Protein AF-X0YW14-F1 (afdb_monomer_lite)

Foldseek 3Di:
DLADQCVVPVDALQNLQVVCCVPVVDDRDSPVVVSLVSVCVVVLVVLQPDQAAEEEFLAAEPVQQWTKDFHQSCSNVSRFKRHQEYEYEYELLRYDHHVVVVQVLQCLLQCLQPNDSHHNDMDIGRFADDPPDPIGHNGYHYHYDHLQLVVLCVDPVRNVLSVQSSSRSQCVQQPLCVPPTQVVQVDPDGGPSSLRVVCSRPNCVVNVCSVVSDPVPCRSVVSGSD

Radius of gyration: 19.09 Å; chains: 1; bounding box: 42×47×54 Å

InterPro domains:
  IPR003741 LUD domain [PF02589] (4-145)
  IPR004452 L-lactate oxidation iron-sulfur protein LutB/LldF [PTHR47153] (1-226)
  IPR017896 4Fe-4S ferredoxin-type, iron-sulphur binding domain [PF13183] (161-226)
  IPR017896 4Fe-4S ferredoxin-type, iron-sulphur binding domain [PS51379] (150-185)
  IPR017896 4Fe-4S ferredoxin-type, iron-sulphur binding domain [PS51379] (200-226)
  IPR017900 4Fe-4S ferredoxin, iron-sulphur binding, conserved site [PS00198] (164-175)
  IPR024185 5-formyltetrahydrofolate cyclo-ligase-like domain superfamily [G3DSA:3.40.50.10420] (3-145)
  IPR037171 NagB/RpiA transferase-like [SSF100950] (1-146)

Structure (mmCIF, N/CA/C/O backbone):
data_AF-X0YW14-F1
#
_entry.id   AF-X0YW14-F1
#
loop_
_atom_site.group_PDB
_atom_site.id
_atom_site.type_symbol
_atom_site.label_atom_id
_atom_site.label_alt_id
_atom_site.label_comp_id
_atom_site.label_asym_id
_atom_site.label_entity_id
_atom_site.label_seq_id
_atom_site.pdbx_PDB_ins_code
_atom_site.Cartn_x
_atom_site.Cartn_y
_atom_site.Cartn_z
_atom_site.occupancy
_atom_site.B_iso_or_equiv
_atom_site.auth_seq_id
_atom_site.auth_comp_id
_atom_site.auth_asym_id
_atom_site.auth_atom_id
_atom_site.pdbx_PDB_model_num
ATOM 1 N N . PRO A 1 1 ? -4.395 4.460 -8.451 1.00 83.56 1 PRO A N 1
ATOM 2 C CA . PRO A 1 1 ? -4.011 5.653 -7.650 1.00 83.56 1 PRO A CA 1
ATOM 3 C C . PRO A 1 1 ? -2.952 6.446 -8.419 1.00 83.56 1 PRO A C 1
ATOM 5 O O . PRO A 1 1 ? -2.220 5.833 -9.188 1.00 83.56 1 PRO A O 1
ATOM 8 N N . SER A 1 2 ? -2.861 7.768 -8.240 1.00 90.81 2 SER A N 1
ATOM 9 C CA . SER A 1 2 ? -1.895 8.569 -9.007 1.00 90.81 2 SER A CA 1
ATOM 10 C C . SER A 1 2 ? -0.464 8.432 -8.512 1.00 90.81 2 SER A C 1
ATOM 12 O O . SER A 1 2 ? 0.430 8.646 -9.314 1.00 90.81 2 SER A O 1
ATOM 14 N N . HIS A 1 3 ? -0.268 8.142 -7.223 1.00 93.31 3 HIS A N 1
ATOM 15 C CA . HIS A 1 3 ? 1.011 7.842 -6.579 1.00 93.31 3 HIS A CA 1
ATOM 16 C C . HIS A 1 3 ? 0.752 6.952 -5.359 1.00 93.31 3 HIS A C 1
ATOM 18 O O . HIS A 1 3 ? -0.318 7.038 -4.754 1.00 93.31 3 HIS A O 1
ATOM 24 N N . ILE A 1 4 ? 1.705 6.100 -4.978 1.00 90.81 4 ILE A N 1
ATOM 25 C CA . ILE A 1 4 ? 1.499 5.134 -3.890 1.00 90.81 4 ILE A CA 1
ATOM 26 C C . ILE A 1 4 ? 1.359 5.793 -2.509 1.00 90.81 4 ILE A C 1
ATOM 28 O O . ILE A 1 4 ? 0.441 5.447 -1.773 1.00 90.81 4 ILE A O 1
ATOM 32 N N . ILE A 1 5 ? 2.201 6.783 -2.190 1.00 88.50 5 ILE A N 1
ATOM 33 C CA . ILE A 1 5 ? 2.117 7.537 -0.920 1.00 88.50 5 ILE A CA 1
ATOM 34 C C . ILE A 1 5 ? 1.265 8.813 -1.012 1.00 88.50 5 ILE A C 1
ATOM 36 O O . ILE A 1 5 ? 0.964 9.423 0.005 1.00 88.50 5 ILE A O 1
ATOM 40 N N . ALA A 1 6 ? 0.872 9.225 -2.224 1.00 90.06 6 ALA A N 1
ATOM 41 C CA . ALA A 1 6 ? 0.083 10.437 -2.463 1.00 90.06 6 ALA A CA 1
ATOM 42 C C . ALA A 1 6 ? -0.998 10.184 -3.538 1.00 90.06 6 ALA A C 1
ATOM 44 O O . ALA A 1 6 ? -0.925 10.715 -4.651 1.00 90.06 6 ALA A O 1
ATOM 45 N N . PRO A 1 7 ? -2.021 9.353 -3.253 1.00 90.19 7 PRO A N 1
ATOM 46 C CA . PRO A 1 7 ? -2.943 8.830 -4.271 1.00 90.19 7 PRO A CA 1
ATOM 47 C C . PRO A 1 7 ? -3.680 9.891 -5.092 1.00 90.19 7 PRO A C 1
ATOM 49 O O . PRO A 1 7 ? -4.034 9.638 -6.247 1.00 90.19 7 PRO A O 1
ATOM 52 N N . ALA A 1 8 ? -3.899 11.068 -4.506 1.00 92.12 8 ALA A N 1
ATOM 53 C CA . ALA A 1 8 ? -4.637 12.176 -5.098 1.00 92.12 8 ALA A CA 1
ATOM 54 C C . ALA A 1 8 ? -3.748 13.350 -5.558 1.00 92.12 8 ALA A C 1
ATOM 56 O O . ALA A 1 8 ? -4.279 14.428 -5.794 1.00 92.12 8 ALA A O 1
ATOM 57 N N . ILE A 1 9 ? -2.430 13.158 -5.728 1.00 90.81 9 ILE A N 1
ATOM 58 C CA . ILE A 1 9 ? -1.483 14.239 -6.093 1.00 90.81 9 ILE A CA 1
ATOM 59 C C . ILE A 1 9 ? -1.808 14.951 -7.420 1.00 90.81 9 ILE A C 1
ATOM 61 O O . ILE A 1 9 ? -1.425 16.093 -7.629 1.00 90.81 9 ILE A O 1
ATOM 65 N N . HIS A 1 10 ? -2.568 14.298 -8.298 1.00 91.75 10 HIS A N 1
ATOM 66 C CA . HIS A 1 10 ? -3.074 14.868 -9.548 1.00 91.75 10 HIS A CA 1
ATOM 67 C C . HIS A 1 10 ? -4.187 15.918 -9.360 1.00 91.75 10 HIS A C 1
ATOM 69 O O . HIS A 1 10 ? -4.616 16.515 -10.345 1.00 91.75 10 HIS A O 1
ATOM 75 N N . LYS A 1 11 ? -4.720 16.103 -8.142 1.00 94.31 11 LYS A N 1
ATOM 76 C CA . LYS A 1 11 ? -5.777 17.083 -7.863 1.00 94.31 11 LYS A CA 1
ATOM 77 C C . LYS A 1 11 ? -5.198 18.385 -7.329 1.00 94.31 11 LYS A C 1
ATOM 79 O O . LYS A 1 11 ? -4.442 18.377 -6.362 1.00 94.31 11 LYS A O 1
ATOM 84 N N . THR A 1 12 ? -5.628 19.504 -7.906 1.00 96.38 12 THR A N 1
A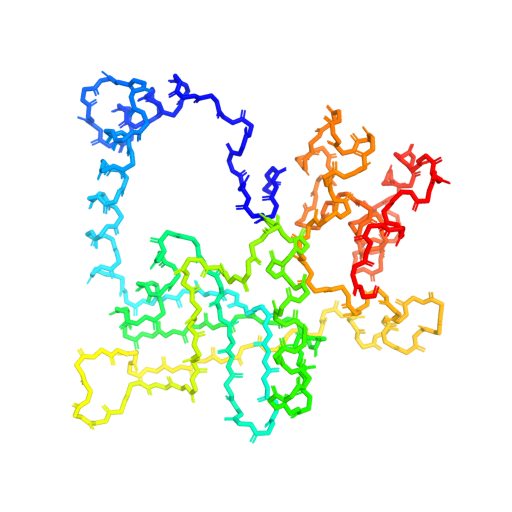TOM 85 C CA . THR A 1 12 ? -5.302 20.835 -7.377 1.00 96.38 12 THR A CA 1
ATOM 86 C C . THR A 1 12 ? -6.148 21.161 -6.145 1.00 96.38 12 THR A C 1
ATOM 88 O O . THR A 1 12 ? -7.210 20.569 -5.922 1.00 96.38 12 THR A O 1
ATOM 91 N N . LYS A 1 13 ? -5.711 22.142 -5.348 1.00 96.38 13 LYS A N 1
ATOM 92 C CA . LYS A 1 13 ? -6.450 22.597 -4.159 1.00 96.38 13 LYS A CA 1
ATOM 93 C C . LYS A 1 13 ? -7.853 23.120 -4.499 1.00 96.38 13 LYS A C 1
ATOM 95 O O . LYS A 1 13 ? -8.793 22.848 -3.760 1.00 96.38 13 LYS A O 1
ATOM 100 N N . GLU A 1 14 ? -8.035 23.767 -5.650 1.00 98.00 14 GLU A N 1
ATOM 101 C CA . GLU A 1 14 ? -9.332 24.271 -6.121 1.00 98.00 14 GLU A CA 1
ATOM 102 C C . GLU A 1 14 ? -10.271 23.117 -6.489 1.00 98.00 14 GLU A C 1
ATOM 104 O O . GLU A 1 14 ? -11.458 23.142 -6.162 1.00 98.00 14 GLU A O 1
ATOM 109 N N . GLN A 1 15 ? -9.744 22.070 -7.136 1.00 97.56 15 GLN A N 1
ATOM 110 C CA . GLN A 1 15 ? -10.512 20.864 -7.454 1.00 97.56 15 GLN A CA 1
ATOM 111 C C . GLN A 1 15 ? -10.946 20.124 -6.185 1.00 97.56 15 GLN A C 1
ATOM 113 O O . GLN A 1 15 ? -12.076 19.641 -6.116 1.00 97.56 15 GLN A O 1
ATOM 118 N N . VAL A 1 16 ? -10.070 20.040 -5.178 1.00 97.12 16 VAL A N 1
ATOM 119 C CA . VAL A 1 16 ? -10.413 19.473 -3.865 1.00 97.12 16 VAL A CA 1
ATOM 120 C C . VAL A 1 16 ? -11.459 20.338 -3.160 1.00 97.12 16 VAL A C 1
ATOM 122 O O . VAL A 1 16 ? -12.426 19.794 -2.632 1.00 97.12 16 VAL A O 1
ATOM 125 N N . GLY A 1 17 ? -11.320 21.665 -3.206 1.00 97.56 17 GLY A N 1
ATOM 126 C CA . GLY A 1 17 ? -12.280 22.609 -2.636 1.00 97.56 17 GLY A CA 1
ATOM 127 C C . GLY A 1 17 ? -13.685 22.448 -3.207 1.00 97.56 17 GLY A C 1
ATOM 128 O O . GLY A 1 17 ? -14.643 22.296 -2.448 1.00 97.56 17 GLY A O 1
ATOM 129 N N . ARG A 1 18 ? -13.810 22.383 -4.539 1.00 98.06 18 ARG A N 1
ATOM 130 C CA . ARG A 1 18 ? -15.091 22.106 -5.216 1.00 98.06 18 ARG A CA 1
ATOM 131 C C . ARG A 1 18 ? -15.644 20.734 -4.838 1.00 98.06 18 ARG A C 1
ATOM 133 O O . ARG A 1 18 ? -16.804 20.618 -4.467 1.00 98.06 18 ARG A O 1
ATOM 140 N N . LEU A 1 19 ? -14.798 19.701 -4.832 1.00 97.06 19 LEU A N 1
ATOM 141 C CA . LEU A 1 19 ? -15.213 18.355 -4.437 1.00 97.06 19 LEU A CA 1
ATOM 142 C C . LEU A 1 19 ? -15.765 18.316 -3.004 1.00 97.06 19 LEU A C 1
ATOM 144 O O . LEU A 1 19 ? -16.738 17.612 -2.743 1.00 97.06 19 LEU A O 1
ATOM 148 N N . PHE A 1 20 ? -15.151 19.036 -2.065 1.00 97.44 20 PHE A N 1
ATOM 149 C CA . PHE A 1 20 ? -15.607 19.063 -0.675 1.00 97.44 20 PHE A CA 1
ATOM 150 C C . PHE A 1 20 ? -16.863 19.907 -0.497 1.00 97.44 20 PHE A C 1
ATOM 152 O O . PHE A 1 20 ? -17.718 19.525 0.297 1.00 97.44 20 PHE A O 1
ATOM 159 N N . GLN A 1 21 ? -17.022 20.988 -1.256 1.00 97.56 21 GLN A N 1
ATOM 160 C CA . GLN A 1 21 ? -18.295 21.697 -1.324 1.00 97.56 21 GLN A CA 1
ATOM 161 C C . GLN A 1 21 ? -19.415 20.750 -1.778 1.00 97.56 21 GLN A C 1
ATOM 163 O O . GLN A 1 21 ? -20.412 20.602 -1.075 1.00 97.56 21 GLN A O 1
ATOM 168 N N . ASP A 1 22 ? -19.203 20.023 -2.875 1.00 97.44 22 ASP A N 1
ATOM 169 C CA . ASP A 1 22 ? -20.214 19.135 -3.457 1.00 97.44 22 ASP A CA 1
ATOM 170 C C . ASP A 1 22 ? -20.520 17.909 -2.583 1.00 97.44 22 ASP A C 1
ATOM 172 O O . ASP A 1 22 ? -21.662 17.457 -2.506 1.00 97.44 22 ASP A O 1
ATOM 176 N N . LYS A 1 23 ? -19.496 17.312 -1.958 1.00 96.44 23 LYS A N 1
ATOM 177 C CA . LYS A 1 23 ? -19.623 16.025 -1.246 1.00 96.44 23 LYS A CA 1
ATOM 178 C C . LYS A 1 23 ? -19.752 16.148 0.264 1.00 96.44 23 LYS A C 1
ATOM 180 O O . LYS A 1 23 ? -20.305 15.241 0.880 1.00 96.44 23 LYS A O 1
ATOM 185 N N . LEU A 1 24 ? -19.205 17.205 0.862 1.00 95.50 24 LEU A N 1
ATOM 186 C CA . LEU A 1 24 ? -19.238 17.439 2.310 1.00 95.50 24 LEU A CA 1
ATOM 187 C C . LEU A 1 24 ? -20.145 18.618 2.690 1.00 95.50 24 LEU A C 1
ATOM 189 O O . LEU A 1 24 ? -20.379 18.820 3.879 1.00 95.50 24 LEU A O 1
ATOM 193 N N . GLY A 1 25 ? -20.640 19.393 1.718 1.00 95.50 25 GLY A N 1
ATOM 194 C CA . GLY A 1 25 ? -21.540 20.523 1.960 1.00 95.50 25 GLY A CA 1
ATOM 195 C C . GLY A 1 25 ? -20.878 21.712 2.660 1.00 95.50 25 GLY A C 1
ATOM 196 O O . GLY A 1 25 ? -21.571 22.521 3.272 1.00 95.50 25 GLY A O 1
ATOM 197 N N . ILE A 1 26 ? -19.545 21.812 2.628 1.00 96.06 26 ILE A N 1
ATOM 198 C CA . ILE A 1 26 ? -18.830 22.956 3.210 1.00 96.06 26 ILE A CA 1
ATOM 199 C C . ILE A 1 26 ? -18.865 24.157 2.260 1.00 96.06 26 ILE A C 1
ATOM 201 O O . ILE A 1 26 ? -18.947 23.995 1.043 1.00 96.06 26 ILE A O 1
ATOM 205 N N . THR A 1 27 ? -18.733 25.371 2.793 1.00 97.12 27 THR A N 1
ATOM 206 C CA . THR A 1 27 ? -18.463 26.549 1.959 1.00 97.12 27 THR A CA 1
ATOM 207 C C . THR A 1 27 ? -17.166 26.339 1.180 1.00 97.12 27 THR A C 1
A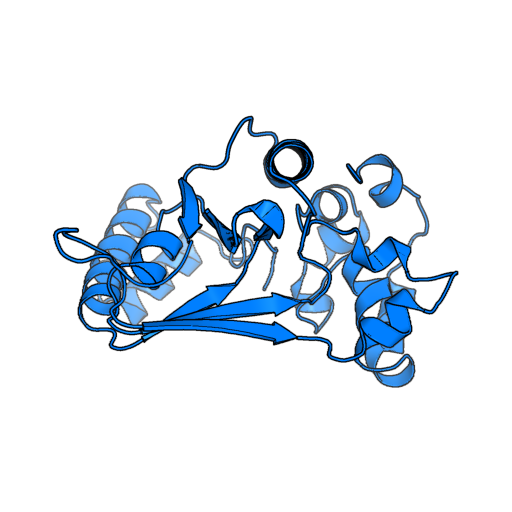TOM 209 O O . THR A 1 27 ? -16.173 25.881 1.754 1.00 97.12 27 THR A O 1
ATOM 212 N N . TYR A 1 28 ? -17.171 26.674 -0.114 1.00 97.75 28 TYR A N 1
ATOM 213 C CA . TYR A 1 28 ? -15.980 26.570 -0.952 1.00 97.75 28 TYR A CA 1
ATOM 214 C C . TYR A 1 28 ? -14.788 27.292 -0.315 1.00 97.75 28 TYR A C 1
ATOM 216 O O . TYR A 1 28 ? -14.888 28.435 0.132 1.00 97.75 28 TYR A O 1
ATOM 224 N N . THR A 1 29 ? -13.650 26.612 -0.314 1.00 96.94 29 THR A N 1
ATOM 225 C CA . THR A 1 29 ? -12.354 27.150 0.083 1.00 96.94 29 THR A CA 1
ATOM 226 C C . THR A 1 29 ? -11.266 26.356 -0.628 1.00 96.94 29 THR A C 1
ATOM 228 O O . THR A 1 29 ? -11.441 25.170 -0.906 1.00 96.94 29 THR A O 1
ATOM 231 N N . ASP A 1 30 ? -10.148 26.997 -0.928 1.00 96.50 30 ASP A N 1
ATOM 232 C CA . ASP A 1 30 ? -8.930 26.364 -1.425 1.00 96.50 30 ASP A CA 1
ATOM 233 C C . ASP A 1 30 ? -7.809 26.380 -0.368 1.00 96.50 30 ASP A C 1
ATOM 235 O O . ASP A 1 30 ? -6.686 25.979 -0.664 1.00 96.50 30 ASP A O 1
ATOM 239 N N . ASP A 1 31 ? -8.108 26.803 0.868 1.00 97.31 31 ASP A N 1
ATOM 240 C CA . ASP A 1 31 ? -7.174 26.825 1.995 1.00 97.31 31 ASP A CA 1
ATOM 241 C C . ASP A 1 31 ? -6.877 25.392 2.489 1.00 97.31 31 ASP A C 1
ATOM 243 O O . ASP A 1 31 ? -7.758 24.746 3.078 1.00 97.31 31 ASP A O 1
ATOM 247 N N . PRO A 1 32 ? -5.652 24.857 2.297 1.00 95.00 32 PRO A N 1
ATOM 248 C CA . PRO A 1 32 ? -5.356 23.460 2.616 1.00 95.00 32 PRO A CA 1
ATOM 249 C C . PRO A 1 32 ? -5.566 23.075 4.093 1.00 95.00 32 PRO A C 1
ATOM 251 O O . PRO A 1 32 ? -6.124 21.998 4.343 1.00 95.00 32 PRO A O 1
ATOM 254 N N . PRO A 1 33 ? -5.201 23.902 5.097 1.00 95.62 33 PRO A N 1
ATOM 255 C CA . PRO A 1 33 ? -5.543 23.645 6.496 1.00 95.62 33 PRO A CA 1
ATOM 256 C C . PRO A 1 33 ? -7.049 23.491 6.739 1.00 95.62 33 PRO A C 1
ATOM 258 O O . PRO A 1 33 ? -7.467 22.577 7.458 1.00 95.62 33 PRO A O 1
ATOM 261 N N . THR A 1 34 ? -7.878 24.349 6.140 1.00 96.19 34 THR A N 1
ATOM 262 C CA . THR A 1 34 ? -9.340 24.273 6.276 1.00 96.19 34 THR A CA 1
ATOM 263 C C . THR A 1 34 ? -9.903 23.027 5.606 1.00 96.19 34 THR A C 1
ATOM 265 O O . THR A 1 34 ? -10.668 22.296 6.241 1.00 96.19 34 THR A O 1
ATOM 268 N N . LEU A 1 35 ? -9.457 22.712 4.388 1.00 96.19 35 LEU A N 1
ATOM 269 C CA . LEU A 1 35 ? -9.838 21.483 3.687 1.00 96.19 35 LEU A CA 1
ATOM 270 C C . LEU A 1 35 ? -9.457 20.236 4.492 1.00 96.19 35 LEU A C 1
ATOM 272 O O . LEU A 1 35 ? -10.281 19.344 4.695 1.00 96.19 35 LEU A O 1
ATOM 276 N N . THR A 1 36 ? -8.245 20.200 5.040 1.00 93.62 36 THR A N 1
ATOM 277 C CA . THR A 1 36 ? -7.765 19.078 5.858 1.00 93.62 36 THR A CA 1
ATOM 278 C C . THR A 1 36 ? -8.624 18.886 7.107 1.00 93.62 36 THR A C 1
ATOM 280 O O . THR A 1 36 ? -9.009 17.759 7.430 1.00 93.62 36 THR A O 1
ATOM 283 N N . ARG A 1 37 ? -8.986 19.969 7.810 1.00 93.62 37 ARG A N 1
ATOM 284 C CA . ARG A 1 37 ? -9.890 19.894 8.972 1.00 93.62 37 ARG A CA 1
ATOM 285 C C . ARG A 1 37 ? -11.274 19.376 8.588 1.00 93.62 37 ARG A C 1
ATOM 287 O O . ARG A 1 37 ? -11.811 18.527 9.302 1.00 93.62 37 ARG A O 1
ATOM 294 N N . ALA A 1 38 ? -11.826 19.840 7.468 1.00 94.56 38 ALA A N 1
ATOM 295 C CA . ALA A 1 38 ? -13.118 19.379 6.967 1.00 94.56 38 ALA A CA 1
ATOM 296 C C . ALA A 1 38 ? -13.099 17.874 6.652 1.00 94.56 38 ALA A C 1
ATOM 298 O O . ALA A 1 38 ? -13.961 17.136 7.133 1.00 94.56 38 ALA A O 1
ATOM 299 N N . ALA A 1 39 ? -12.066 17.399 5.947 1.00 93.75 39 ALA A N 1
ATOM 300 C CA . ALA A 1 39 ? -11.871 15.977 5.672 1.00 93.75 39 ALA A CA 1
ATOM 301 C C . ALA A 1 39 ? -11.765 15.155 6.963 1.00 93.75 39 ALA A C 1
ATOM 303 O O . ALA A 1 39 ? -12.443 14.139 7.108 1.00 93.75 39 ALA A O 1
ATOM 304 N N . ARG A 1 40 ? -10.960 15.608 7.936 1.00 92.12 40 ARG A N 1
ATOM 305 C CA . ARG A 1 40 ? -10.804 14.916 9.226 1.00 92.12 40 ARG A CA 1
ATOM 306 C C . ARG A 1 40 ? -12.121 14.813 9.985 1.00 92.12 40 ARG A C 1
ATOM 308 O O . ARG A 1 40 ? -12.392 13.752 10.540 1.00 92.12 40 ARG A O 1
ATOM 315 N N . LYS A 1 41 ? -12.932 15.877 10.015 1.00 92.75 41 LYS A N 1
ATOM 316 C CA . LYS A 1 41 ? -14.254 15.858 10.660 1.00 92.75 41 LYS A CA 1
ATOM 317 C C . LYS A 1 41 ? -15.173 14.841 9.980 1.00 92.75 41 LYS A C 1
ATOM 319 O O . LYS A 1 41 ? -15.693 13.958 10.654 1.00 92.75 41 LYS A O 1
ATOM 324 N N . ALA A 1 42 ? -15.288 14.914 8.654 1.00 92.81 42 ALA A N 1
ATOM 325 C CA . ALA A 1 42 ? -16.149 14.024 7.880 1.00 92.81 42 ALA A CA 1
ATOM 326 C C . ALA A 1 42 ? -15.739 12.545 7.990 1.00 92.81 42 ALA A C 1
ATOM 328 O O . ALA A 1 42 ? -16.591 11.664 8.088 1.00 92.81 42 ALA A O 1
ATOM 329 N N . LEU A 1 43 ? -14.435 12.253 7.986 1.00 93.12 43 LEU A N 1
ATOM 330 C CA . LEU A 1 43 ? -13.928 10.885 8.103 1.00 93.12 43 LEU A CA 1
ATOM 331 C C . LEU A 1 43 ? -14.047 10.331 9.526 1.00 93.12 43 LEU A C 1
ATOM 333 O O . LEU A 1 43 ? -14.298 9.139 9.678 1.00 93.12 43 LEU A O 1
ATOM 337 N N . ARG A 1 44 ? -13.913 11.165 10.568 1.00 91.88 44 ARG A N 1
ATOM 338 C CA . ARG A 1 44 ? -1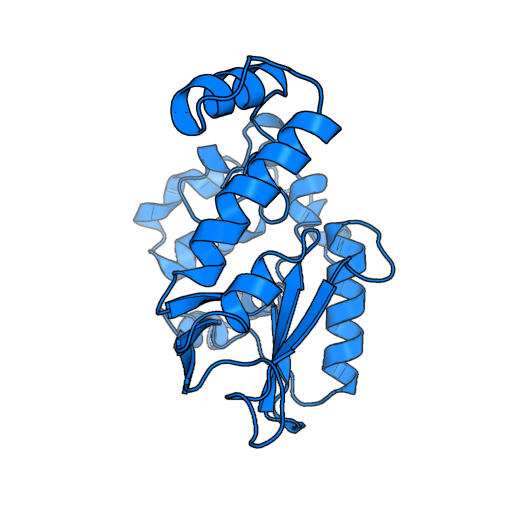4.011 10.722 11.971 1.00 91.88 44 ARG A CA 1
ATOM 339 C C . ARG A 1 44 ? -15.341 10.030 12.254 1.00 91.88 44 ARG A C 1
ATOM 341 O O . ARG A 1 44 ? -15.353 8.957 12.844 1.00 91.88 44 ARG A O 1
ATOM 348 N N . GLU A 1 45 ? -16.440 10.632 11.811 1.00 89.94 45 GLU A N 1
ATOM 349 C CA . GLU A 1 45 ? -17.779 10.067 11.997 1.00 89.94 45 GLU A CA 1
ATOM 350 C C . GLU A 1 45 ? -17.927 8.712 11.305 1.00 89.94 45 GLU A C 1
ATOM 352 O O . GLU A 1 45 ? -18.576 7.818 11.840 1.00 89.94 45 GLU A O 1
ATOM 357 N N . LYS A 1 46 ? -17.297 8.542 10.137 1.00 92.81 46 LYS A N 1
ATOM 358 C CA . LYS A 1 46 ? -17.300 7.270 9.409 1.00 92.81 46 LYS A CA 1
ATOM 359 C C . LYS A 1 46 ? -16.484 6.205 10.132 1.00 92.81 46 LYS A C 1
ATOM 361 O O . LYS A 1 46 ? -16.975 5.096 10.280 1.00 92.81 46 LYS A O 1
ATOM 366 N N . PHE A 1 47 ? -15.286 6.538 10.618 1.00 93.44 47 PHE A N 1
ATOM 367 C CA . PHE A 1 47 ? -14.459 5.586 11.365 1.00 93.44 47 PHE A CA 1
ATOM 368 C C . PHE A 1 47 ? -15.136 5.108 12.653 1.00 93.44 47 PHE A C 1
ATOM 370 O O . PHE A 1 47 ? -15.055 3.929 12.966 1.00 93.44 47 PHE A O 1
ATOM 377 N N . LEU A 1 48 ? -15.834 5.996 13.370 1.00 91.94 48 LEU A N 1
ATOM 378 C CA . LEU A 1 48 ? -16.549 5.647 14.606 1.00 91.94 48 LEU A CA 1
ATOM 379 C C . LEU A 1 48 ? -17.783 4.761 14.380 1.00 91.94 48 LEU A C 1
ATOM 381 O O . LEU A 1 48 ? -18.207 4.074 15.301 1.00 91.94 48 LEU A O 1
ATOM 385 N N . LYS A 1 49 ? -18.385 4.816 13.188 1.00 94.88 49 LYS A N 1
ATOM 386 C CA . LYS A 1 49 ? -19.585 4.041 12.835 1.00 94.88 49 LYS A CA 1
ATOM 387 C C . LYS A 1 49 ? -19.272 2.760 12.061 1.00 94.88 49 LYS A C 1
ATOM 389 O O . LYS A 1 49 ? -20.190 2.000 11.788 1.00 94.88 49 LYS A O 1
ATOM 394 N N . ALA A 1 50 ? -18.029 2.565 11.633 1.00 96.12 50 ALA A N 1
ATOM 395 C CA . ALA A 1 50 ? -17.661 1.431 10.802 1.00 96.12 50 ALA A CA 1
ATOM 396 C C . ALA A 1 50 ? -17.606 0.143 11.631 1.00 96.12 50 ALA A C 1
ATOM 398 O O . ALA A 1 50 ? -16.905 0.080 12.637 1.00 96.12 50 ALA A O 1
ATOM 399 N N . ASP A 1 51 ? -18.288 -0.899 11.162 1.00 96.44 51 ASP A N 1
ATOM 400 C CA . ASP A 1 51 ? -18.241 -2.225 11.789 1.00 96.44 51 ASP A CA 1
ATOM 401 C C . ASP A 1 51 ? -16.921 -2.953 11.496 1.00 96.44 51 ASP A C 1
ATOM 403 O O . ASP A 1 51 ? -16.411 -3.702 12.330 1.00 96.44 51 ASP A O 1
ATOM 407 N N . MET A 1 52 ? -16.342 -2.693 10.318 1.00 97.38 52 MET A N 1
ATOM 408 C CA . MET A 1 52 ? -15.121 -3.331 9.838 1.00 97.38 52 MET A CA 1
ATOM 409 C C . MET A 1 52 ? -14.158 -2.327 9.201 1.00 97.38 52 MET A C 1
ATOM 411 O O . MET A 1 52 ? -14.543 -1.487 8.382 1.00 97.38 52 MET A O 1
ATOM 415 N N . GLY A 1 53 ? -12.883 -2.460 9.548 1.00 96.88 53 GLY A N 1
ATOM 416 C CA . GLY A 1 53 ? -11.763 -1.756 8.952 1.00 96.88 53 GLY A CA 1
ATOM 417 C C . GLY A 1 53 ? -10.939 -2.655 8.043 1.00 96.88 53 GLY A C 1
ATOM 418 O O . GLY A 1 53 ? -10.658 -3.804 8.380 1.00 96.88 53 GLY A O 1
ATOM 419 N N . ILE A 1 54 ? -10.519 -2.116 6.899 1.00 97.12 54 ILE A N 1
ATOM 420 C CA . ILE A 1 54 ? -9.655 -2.816 5.945 1.00 97.12 54 ILE A CA 1
ATOM 421 C C . ILE A 1 54 ? -8.339 -2.056 5.819 1.00 97.12 54 ILE A C 1
ATOM 423 O O . ILE A 1 54 ? -8.338 -0.838 5.617 1.00 97.12 54 ILE A O 1
ATOM 427 N N . SER A 1 55 ? -7.219 -2.771 5.893 1.00 96.50 55 SER A N 1
ATOM 428 C CA . SER A 1 55 ? -5.894 -2.199 5.659 1.00 96.50 55 SER A CA 1
ATOM 429 C C . SER A 1 55 ? -5.021 -3.081 4.771 1.00 96.50 55 SER A C 1
ATOM 431 O O . SER A 1 55 ? -5.285 -4.262 4.551 1.00 96.50 55 SER A O 1
ATOM 433 N N . GLY A 1 56 ? -3.939 -2.484 4.276 1.00 95.00 56 GLY A N 1
ATOM 434 C CA . GLY A 1 56 ? -2.778 -3.240 3.821 1.00 95.00 56 GLY A CA 1
ATOM 435 C C . GLY A 1 56 ? -1.802 -3.515 4.968 1.00 95.00 56 GLY A C 1
ATOM 436 O O . GLY A 1 56 ? -2.061 -3.172 6.126 1.00 95.00 56 GLY A O 1
ATOM 437 N N . CYS A 1 57 ? -0.655 -4.070 4.601 1.00 94.94 57 CYS A N 1
ATOM 438 C CA . CYS A 1 57 ? 0.516 -4.276 5.443 1.00 94.94 57 CYS A CA 1
ATOM 439 C C . CYS A 1 57 ? 1.753 -3.771 4.689 1.00 94.94 57 CYS A C 1
ATOM 441 O O . CYS A 1 57 ? 1.922 -4.085 3.506 1.00 94.94 57 CYS A O 1
ATOM 443 N N . ASN A 1 58 ? 2.603 -2.981 5.348 1.00 95.12 58 ASN A N 1
ATOM 444 C CA . ASN A 1 58 ? 3.887 -2.572 4.782 1.00 95.12 58 ASN A CA 1
ATOM 445 C C . ASN A 1 58 ? 4.934 -3.679 4.965 1.00 95.12 58 ASN A C 1
ATOM 447 O O . ASN A 1 58 ? 5.596 -4.046 3.995 1.00 95.12 58 ASN A O 1
ATOM 451 N N . LEU A 1 59 ? 5.047 -4.204 6.189 1.00 96.38 59 LEU A N 1
ATOM 452 C CA . LEU A 1 59 ? 5.970 -5.267 6.596 1.00 96.38 59 LEU A CA 1
ATOM 453 C C . LEU A 1 59 ? 5.326 -6.108 7.703 1.00 96.38 59 LEU A C 1
ATOM 455 O O . LEU A 1 59 ? 4.693 -5.548 8.593 1.00 96.38 59 LEU A O 1
ATOM 459 N N . ALA A 1 60 ? 5.515 -7.420 7.682 1.00 97.69 60 ALA A N 1
ATOM 460 C CA . ALA A 1 60 ? 5.204 -8.329 8.780 1.00 97.69 60 ALA A CA 1
ATOM 461 C C . ALA A 1 60 ? 6.498 -8.922 9.344 1.00 97.69 60 ALA A C 1
ATOM 463 O O . ALA A 1 60 ? 7.449 -9.130 8.597 1.00 97.69 60 ALA A O 1
ATOM 464 N N . CYS A 1 61 ? 6.538 -9.211 10.640 1.00 98.00 61 CYS A N 1
ATOM 465 C CA . CYS A 1 61 ? 7.683 -9.844 11.292 1.00 98.00 61 CYS A CA 1
ATOM 466 C C . CYS A 1 61 ? 7.278 -11.227 11.805 1.00 98.00 61 CYS A C 1
ATOM 468 O O . CYS A 1 61 ? 6.378 -11.337 12.640 1.00 98.00 61 CYS A O 1
ATOM 470 N N . ALA A 1 62 ? 7.933 -12.276 11.307 1.00 97.50 62 ALA A N 1
ATOM 471 C CA . ALA A 1 62 ? 7.604 -13.656 11.651 1.00 97.50 62 ALA A CA 1
ATOM 472 C C . ALA A 1 62 ? 7.914 -13.983 13.120 1.00 97.50 62 ALA A C 1
ATOM 474 O O . ALA A 1 62 ? 7.079 -14.588 13.785 1.00 97.50 62 ALA A O 1
ATOM 475 N N . GLU A 1 63 ? 9.061 -13.531 13.643 1.00 97.44 63 GLU A N 1
ATOM 476 C CA . GLU A 1 63 ? 9.491 -13.752 15.035 1.00 97.44 63 GLU A CA 1
ATOM 477 C C . GLU A 1 63 ? 8.435 -13.313 16.058 1.00 97.44 63 GLU A C 1
ATOM 479 O O . GLU A 1 63 ? 8.196 -13.983 17.060 1.00 97.44 63 GLU A O 1
ATOM 484 N N . THR A 1 64 ? 7.791 -12.177 15.804 1.00 96.31 64 THR A N 1
ATOM 485 C CA . THR A 1 64 ? 6.891 -11.525 16.766 1.00 96.31 64 THR A CA 1
ATOM 486 C C . THR A 1 64 ? 5.418 -11.595 16.366 1.00 96.31 64 THR A C 1
ATOM 488 O O . THR A 1 64 ? 4.553 -11.225 17.159 1.00 96.31 64 THR A O 1
ATOM 491 N N . GLY A 1 65 ? 5.115 -12.050 15.147 1.00 96.00 65 GLY A N 1
ATOM 492 C CA . GLY A 1 65 ? 3.754 -12.235 14.643 1.00 96.00 65 GLY A CA 1
ATOM 493 C C . GLY A 1 65 ? 2.966 -10.943 14.404 1.00 96.00 65 GLY A C 1
ATOM 494 O O . GLY A 1 65 ? 1.743 -11.001 14.300 1.00 96.00 65 GLY A O 1
ATOM 495 N N . HIS A 1 66 ? 3.620 -9.779 14.332 1.00 96.62 66 HIS A N 1
ATOM 496 C CA . HIS A 1 66 ? 2.935 -8.513 14.057 1.00 96.62 66 HIS A CA 1
ATOM 497 C C . HIS A 1 66 ? 3.008 -8.120 12.581 1.00 96.62 66 HIS A C 1
ATOM 499 O O . HIS A 1 66 ? 3.964 -8.439 11.870 1.00 96.62 66 HIS A O 1
ATOM 505 N N . ILE A 1 67 ? 2.026 -7.330 12.152 1.00 97.56 67 ILE A N 1
ATOM 506 C CA . ILE A 1 67 ? 2.111 -6.524 10.937 1.00 97.56 67 ILE A CA 1
ATOM 507 C C . ILE A 1 67 ? 2.382 -5.063 11.285 1.00 97.56 67 ILE A C 1
ATOM 509 O O . ILE A 1 67 ? 2.002 -4.571 12.348 1.00 97.56 67 ILE A O 1
ATOM 513 N N . THR A 1 68 ? 3.007 -4.348 10.364 1.00 96.56 68 THR A N 1
ATOM 514 C CA . THR A 1 68 ? 3.292 -2.924 10.481 1.00 96.56 68 THR A CA 1
ATOM 515 C C . THR A 1 68 ? 2.559 -2.167 9.394 1.00 96.56 68 THR A C 1
ATOM 517 O O . THR A 1 68 ? 2.672 -2.473 8.203 1.00 96.56 68 THR A O 1
ATOM 520 N N . ALA A 1 69 ? 1.826 -1.145 9.815 1.00 94.94 69 ALA A N 1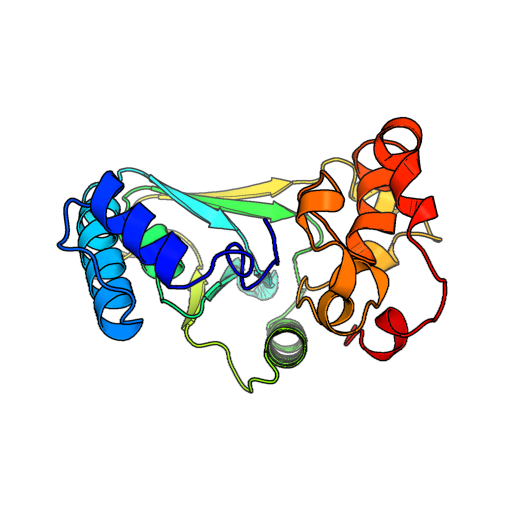
ATOM 521 C CA . ALA A 1 69 ? 1.162 -0.206 8.933 1.00 94.94 69 ALA A CA 1
ATOM 522 C C . ALA A 1 69 ? 1.737 1.197 9.125 1.00 94.94 69 ALA A C 1
ATOM 524 O O . ALA A 1 69 ? 1.918 1.668 10.253 1.00 94.94 69 ALA A O 1
ATOM 525 N N . VAL A 1 70 ? 2.000 1.866 8.007 1.00 92.62 70 VAL A N 1
ATOM 526 C CA . VAL A 1 70 ? 2.616 3.191 7.959 1.00 92.62 70 VAL A CA 1
ATOM 527 C C . VAL A 1 70 ? 1.627 4.198 7.379 1.00 92.62 70 VAL A C 1
ATOM 529 O O . VAL A 1 70 ? 1.043 3.960 6.324 1.00 92.62 70 VAL A O 1
ATOM 532 N N . SER A 1 71 ? 1.430 5.333 8.053 1.00 89.88 71 SER A N 1
ATOM 533 C CA . SER A 1 71 ? 0.578 6.426 7.555 1.00 89.88 71 SER A CA 1
ATOM 534 C C . SER A 1 71 ? 1.102 7.795 7.977 1.00 89.88 71 SER A C 1
ATOM 536 O O . SER A 1 71 ? 1.808 7.901 8.977 1.00 89.88 71 SER A O 1
ATOM 538 N N . ASN A 1 72 ? 0.716 8.850 7.260 1.00 83.69 72 ASN A N 1
ATOM 539 C CA . ASN A 1 72 ? 1.095 10.224 7.602 1.00 83.69 72 ASN A CA 1
ATOM 540 C C . ASN A 1 72 ? -0.034 10.979 8.317 1.00 83.69 72 ASN A C 1
ATOM 542 O O . ASN A 1 72 ? 0.221 11.887 9.101 1.00 83.69 72 ASN A O 1
ATOM 546 N N . GLU A 1 73 ? -1.286 10.577 8.100 1.00 85.19 73 GLU A N 1
ATOM 547 C CA . GLU A 1 73 ? -2.478 11.267 8.601 1.00 85.19 73 GLU A CA 1
ATOM 548 C C . GLU A 1 73 ? -3.166 10.533 9.765 1.00 85.19 73 GLU A C 1
ATOM 550 O O . GLU A 1 73 ? -4.170 11.016 10.298 1.00 85.19 73 GLU A O 1
ATOM 555 N N . GLY A 1 74 ? -2.667 9.351 10.151 1.00 87.06 74 GLY A N 1
ATOM 556 C CA . GLY A 1 74 ? -3.208 8.527 11.241 1.00 87.06 74 GLY A CA 1
ATOM 557 C C . GLY A 1 74 ? -4.559 7.872 10.924 1.00 87.06 74 GLY A C 1
ATOM 558 O O . GLY A 1 74 ? -5.169 7.229 11.779 1.00 87.06 74 GLY A O 1
ATOM 559 N N . ASN A 1 75 ? -5.039 8.017 9.689 1.00 89.94 75 ASN A N 1
ATOM 560 C CA . ASN A 1 75 ? -6.267 7.406 9.190 1.00 89.94 75 ASN A CA 1
ATOM 561 C C . ASN A 1 75 ? -6.210 5.876 9.223 1.00 89.94 75 ASN A C 1
ATOM 563 O O . ASN A 1 75 ? -7.214 5.256 9.560 1.00 89.94 75 ASN A O 1
ATOM 567 N N . ILE A 1 76 ? -5.050 5.275 8.933 1.00 93.50 76 ILE A N 1
ATOM 568 C CA . ILE A 1 76 ? -4.898 3.818 9.004 1.00 93.50 76 ILE A CA 1
ATOM 569 C C . ILE A 1 76 ? -5.078 3.341 10.443 1.00 93.50 76 ILE A C 1
ATOM 571 O O . ILE A 1 76 ? -5.873 2.439 10.658 1.00 93.50 76 ILE A O 1
ATOM 575 N N . ARG A 1 77 ? -4.467 4.007 11.437 1.00 92.12 77 ARG A N 1
ATOM 576 C CA . ARG A 1 77 ? -4.679 3.663 12.854 1.00 92.12 77 ARG A CA 1
ATOM 577 C C . ARG A 1 77 ? -6.164 3.677 13.213 1.00 92.12 77 ARG A C 1
ATOM 579 O O . ARG A 1 77 ? -6.654 2.734 13.812 1.00 92.12 77 ARG A O 1
ATOM 586 N N . MET A 1 78 ? -6.896 4.717 12.810 1.00 93.38 78 MET A N 1
ATOM 587 C CA . MET A 1 78 ? -8.343 4.776 13.054 1.00 93.38 78 MET A CA 1
ATOM 588 C C . MET A 1 78 ? -9.091 3.620 12.383 1.00 93.38 78 MET A C 1
ATOM 590 O O . MET A 1 78 ? -9.977 3.048 13.006 1.00 93.38 78 MET A O 1
ATOM 594 N N . ALA A 1 79 ? -8.723 3.257 11.153 1.00 95.12 79 ALA A N 1
ATOM 595 C CA . ALA A 1 79 ? -9.315 2.123 10.452 1.00 95.12 79 ALA A CA 1
ATOM 596 C C . ALA A 1 79 ? -8.980 0.774 11.106 1.00 95.12 79 ALA A C 1
ATOM 598 O O . ALA A 1 79 ? -9.784 -0.139 11.009 1.00 95.12 79 ALA A O 1
ATOM 599 N N . THR A 1 80 ? -7.833 0.629 11.770 1.00 95.50 80 THR A N 1
ATOM 600 C CA . THR A 1 80 ? -7.414 -0.649 12.365 1.00 95.50 80 THR A CA 1
ATOM 601 C C . THR A 1 80 ? -7.763 -0.792 13.844 1.00 95.50 80 THR A C 1
ATOM 603 O O . THR A 1 80 ? -7.670 -1.898 14.359 1.00 95.50 80 THR A O 1
ATOM 606 N N . THR A 1 81 ? -8.124 0.289 14.550 1.00 94.12 81 THR A N 1
ATOM 607 C CA . THR A 1 81 ? -8.374 0.240 16.007 1.00 94.12 81 THR A CA 1
ATOM 608 C C . THR A 1 81 ? -9.784 0.622 16.445 1.00 94.12 81 THR A C 1
ATOM 610 O O . THR A 1 81 ? -10.138 0.306 17.576 1.00 94.12 81 THR A O 1
ATOM 613 N N . LEU A 1 82 ? -10.551 1.367 15.635 1.00 94.25 82 LEU A N 1
ATOM 614 C CA . LEU A 1 82 ? -11.909 1.801 16.006 1.00 94.25 82 LEU A CA 1
ATOM 615 C C . LEU A 1 82 ? -13.005 0.799 15.607 1.00 94.25 82 LEU A C 1
ATOM 617 O O . LEU A 1 82 ? -13.912 0.600 16.413 1.00 94.25 82 LEU A O 1
ATOM 621 N N . PRO A 1 83 ? -12.965 0.181 14.410 1.00 95.31 83 PRO A N 1
ATOM 622 C CA . PRO A 1 83 ? -13.938 -0.842 14.048 1.00 95.31 83 PRO A CA 1
ATOM 623 C C . PRO A 1 83 ? -13.783 -2.105 14.895 1.00 95.31 83 PRO A C 1
ATOM 625 O O . PRO A 1 83 ? -12.681 -2.434 15.335 1.00 95.31 83 PRO A O 1
ATOM 628 N N . LYS A 1 84 ? -14.880 -2.852 15.058 1.00 95.19 84 LYS A N 1
ATOM 629 C CA . LYS A 1 84 ? -14.877 -4.124 15.799 1.00 95.19 84 LYS A CA 1
ATOM 630 C C . LYS A 1 84 ? -14.060 -5.201 15.096 1.00 95.19 84 LYS A C 1
ATOM 632 O O . LYS A 1 84 ? -13.443 -6.024 15.758 1.00 95.19 84 LYS A O 1
ATOM 637 N N . VAL A 1 85 ? -14.035 -5.188 13.767 1.00 97.44 85 VAL A N 1
ATOM 638 C CA . VAL A 1 85 ? -13.293 -6.165 12.964 1.00 97.44 85 VAL A CA 1
ATOM 639 C C . VAL A 1 85 ? -12.209 -5.456 12.164 1.00 97.44 85 VAL A C 1
ATOM 641 O O . VAL A 1 85 ? -12.488 -4.485 11.460 1.00 97.44 85 VAL A O 1
ATOM 644 N N . HIS A 1 86 ? -10.977 -5.959 12.214 1.00 97.94 86 HIS A N 1
ATOM 645 C CA . HIS A 1 86 ? -9.894 -5.524 11.333 1.00 97.94 86 HIS A CA 1
ATOM 646 C C . HIS A 1 86 ? -9.481 -6.658 10.395 1.00 97.94 86 HIS A C 1
ATOM 648 O O . HIS A 1 86 ? -9.068 -7.727 10.837 1.00 97.94 86 HIS A O 1
ATOM 654 N N . VAL A 1 87 ? -9.553 -6.400 9.089 1.00 98.31 87 VAL A N 1
ATOM 655 C CA . VAL A 1 87 ? -9.031 -7.288 8.046 1.00 98.31 87 VAL A CA 1
ATOM 656 C C . VAL A 1 87 ? -7.826 -6.633 7.371 1.00 98.31 87 VAL A C 1
ATOM 658 O O . VAL A 1 87 ? -7.931 -5.549 6.789 1.00 98.31 87 VAL A O 1
ATOM 661 N N . ALA A 1 88 ? -6.676 -7.295 7.423 1.00 98.06 88 ALA A N 1
ATOM 662 C CA . ALA A 1 88 ? -5.455 -6.864 6.758 1.00 98.06 88 ALA A CA 1
ATOM 663 C C . ALA A 1 88 ? -5.129 -7.770 5.568 1.00 98.06 88 ALA A C 1
ATOM 665 O O . ALA A 1 88 ? -5.168 -8.994 5.675 1.00 98.06 88 ALA A O 1
ATOM 666 N N . PHE A 1 89 ? -4.741 -7.163 4.448 1.00 97.19 89 PHE A N 1
ATOM 667 C CA . PHE A 1 89 ? -4.245 -7.875 3.272 1.00 97.19 89 PHE A CA 1
ATOM 668 C C . PHE A 1 89 ? -2.748 -7.638 3.088 1.00 97.19 89 PHE A C 1
ATOM 670 O O . PHE A 1 89 ? -2.273 -6.497 3.127 1.00 97.19 89 PHE A O 1
ATOM 677 N N . MET A 1 90 ? -2.002 -8.706 2.819 1.00 96.25 90 MET A N 1
ATOM 678 C CA . MET A 1 90 ? -0.584 -8.631 2.477 1.00 96.25 90 MET A CA 1
ATOM 679 C C . MET A 1 90 ? -0.248 -9.599 1.347 1.00 96.25 90 MET A C 1
ATOM 681 O O . MET A 1 90 ? -0.832 -10.674 1.254 1.00 96.25 90 MET A O 1
ATOM 685 N N . GLY A 1 91 ? 0.699 -9.230 0.488 1.00 95.62 91 GLY A N 1
ATOM 686 C CA . GLY A 1 91 ? 1.339 -10.215 -0.382 1.00 95.62 91 GLY A CA 1
ATOM 687 C C . GLY A 1 91 ? 2.261 -11.121 0.439 1.00 95.62 91 GLY A C 1
ATOM 688 O O . GLY A 1 91 ? 2.790 -10.680 1.463 1.00 95.62 91 GLY A O 1
ATOM 689 N N . MET A 1 92 ? 2.456 -12.371 0.012 1.00 95.62 92 MET A N 1
ATOM 690 C CA . MET A 1 92 ? 3.326 -13.326 0.721 1.00 95.62 92 MET A CA 1
ATOM 691 C C . MET A 1 92 ? 4.779 -12.850 0.875 1.00 95.62 92 MET A C 1
ATOM 693 O O . MET A 1 92 ? 5.475 -13.307 1.772 1.00 95.62 92 MET A O 1
ATOM 697 N N . GLU A 1 93 ? 5.226 -11.911 0.037 1.00 95.06 93 GLU A N 1
ATOM 698 C CA . GLU A 1 93 ? 6.574 -11.342 0.068 1.00 95.06 93 GLU A CA 1
ATOM 699 C C . GLU A 1 93 ? 6.784 -10.304 1.180 1.00 95.06 93 GLU A C 1
ATOM 701 O O . GLU A 1 93 ? 7.897 -9.849 1.415 1.00 95.06 93 GLU A O 1
ATOM 706 N N . ARG A 1 94 ? 5.713 -9.880 1.862 1.00 95.19 94 ARG A N 1
ATOM 707 C CA . ARG A 1 94 ? 5.734 -8.767 2.827 1.00 95.19 94 ARG A CA 1
ATOM 708 C C . ARG A 1 94 ? 6.144 -9.201 4.231 1.00 95.19 94 ARG A C 1
ATOM 710 O O . ARG A 1 94 ? 5.587 -8.689 5.198 1.00 95.19 94 ARG A O 1
ATOM 717 N N . VAL A 1 95 ? 7.072 -10.141 4.361 1.00 96.62 95 VAL A N 1
ATOM 718 C CA . VAL A 1 95 ? 7.467 -10.717 5.651 1.00 96.62 95 VAL A CA 1
ATOM 719 C C . VAL A 1 95 ? 8.983 -10.741 5.808 1.00 96.62 95 VAL A C 1
ATOM 721 O O . VAL A 1 95 ? 9.705 -11.092 4.881 1.00 96.62 95 VAL A O 1
ATOM 724 N N . VAL A 1 96 ? 9.452 -10.370 6.996 1.00 97.44 96 VAL A N 1
ATOM 725 C CA . VAL A 1 96 ? 10.840 -10.533 7.443 1.00 97.44 96 VAL A CA 1
ATOM 726 C C . VAL A 1 96 ? 10.916 -11.566 8.559 1.00 97.44 96 VAL A C 1
ATOM 728 O O . VAL A 1 96 ? 9.922 -11.824 9.245 1.00 97.44 96 VAL A O 1
ATOM 731 N N . ALA A 1 97 ? 12.099 -12.147 8.746 1.00 97.44 97 ALA A N 1
ATOM 732 C CA . ALA A 1 97 ? 12.319 -13.159 9.768 1.00 97.44 97 ALA A CA 1
ATOM 733 C C . ALA A 1 97 ? 12.228 -12.567 11.183 1.00 97.44 97 ALA A C 1
ATOM 735 O O . ALA A 1 97 ? 11.433 -13.053 11.987 1.00 97.44 97 ALA A O 1
ATOM 736 N N . ASP A 1 98 ? 12.981 -11.497 11.454 1.00 98.00 98 ASP A N 1
ATOM 737 C CA . ASP A 1 98 ? 13.179 -10.942 12.796 1.00 98.00 98 ASP A CA 1
ATOM 738 C C . ASP A 1 98 ? 12.992 -9.414 12.861 1.00 98.00 98 ASP A C 1
ATOM 740 O O . ASP A 1 98 ? 12.761 -8.730 11.855 1.00 98.00 98 ASP A O 1
ATOM 744 N N . LEU A 1 99 ? 13.024 -8.866 14.079 1.00 96.31 99 LEU A N 1
ATOM 745 C CA . LEU A 1 99 ? 12.878 -7.423 14.311 1.00 96.31 99 LEU A CA 1
ATOM 746 C C . LEU A 1 99 ? 14.049 -6.586 13.777 1.00 96.31 99 LEU A C 1
ATOM 748 O O . LEU A 1 99 ? 13.872 -5.397 13.506 1.00 96.31 99 LEU A O 1
ATOM 752 N N . LYS A 1 100 ? 15.238 -7.173 13.627 1.00 97.12 100 LYS A N 1
ATOM 753 C CA . LYS A 1 100 ? 16.419 -6.459 13.137 1.00 97.12 100 LYS A CA 1
ATOM 754 C C . LYS A 1 100 ? 16.288 -6.186 11.640 1.00 97.12 100 LYS A C 1
ATOM 756 O O . LYS A 1 100 ? 16.487 -5.050 11.207 1.00 97.12 100 LYS A O 1
ATOM 761 N N . ASP A 1 101 ? 15.886 -7.191 10.870 1.00 96.44 101 ASP A N 1
ATOM 762 C CA . ASP A 1 101 ? 15.584 -7.043 9.445 1.00 96.44 101 ASP A CA 1
ATOM 763 C C . ASP A 1 101 ? 14.387 -6.109 9.231 1.00 96.44 101 ASP A C 1
ATOM 765 O O . ASP A 1 101 ? 14.392 -5.277 8.317 1.00 96.44 101 ASP A O 1
ATOM 769 N N . HIS A 1 102 ? 13.384 -6.186 10.116 1.00 96.19 102 HIS A N 1
ATOM 770 C CA . HIS A 1 102 ? 12.246 -5.264 10.114 1.00 96.19 102 HIS A CA 1
ATOM 771 C C . HIS A 1 102 ? 12.694 -3.808 10.221 1.00 96.19 102 HIS A C 1
ATOM 773 O O . HIS A 1 102 ? 12.298 -2.984 9.395 1.00 96.19 102 HIS A O 1
ATOM 779 N N . GLU A 1 103 ? 13.540 -3.495 11.205 1.00 94.00 103 GLU A N 1
ATOM 780 C CA . GLU A 1 103 ? 14.025 -2.137 11.444 1.00 94.00 103 GLU A CA 1
ATOM 781 C C . GLU A 1 103 ? 14.781 -1.587 10.227 1.00 94.00 103 GLU A C 1
ATOM 783 O O . GLU A 1 103 ? 14.566 -0.437 9.830 1.00 94.00 103 GLU A O 1
ATOM 788 N N . ILE A 1 104 ? 15.636 -2.407 9.610 1.00 94.75 104 ILE A N 1
ATOM 789 C CA . ILE A 1 104 ? 16.407 -2.024 8.422 1.00 94.75 104 ILE A CA 1
ATOM 790 C C . ILE A 1 104 ? 15.462 -1.698 7.262 1.00 94.75 104 ILE A C 1
ATOM 792 O O . ILE A 1 104 ? 15.517 -0.587 6.725 1.00 94.75 104 ILE A O 1
ATOM 796 N N . LEU A 1 105 ? 14.557 -2.613 6.900 1.00 95.56 105 LEU A N 1
ATOM 797 C CA . LEU A 1 105 ? 13.622 -2.386 5.793 1.00 95.56 105 LEU A CA 1
ATOM 798 C C . LEU A 1 105 ? 12.669 -1.223 6.073 1.00 95.56 105 LEU A C 1
ATOM 800 O O . LEU A 1 105 ? 12.337 -0.467 5.160 1.00 95.56 105 LEU A O 1
ATOM 804 N N . PHE A 1 106 ? 12.251 -1.036 7.324 1.00 94.25 106 PHE A N 1
ATOM 805 C CA . PHE A 1 106 ? 11.419 0.093 7.717 1.00 94.25 106 PHE A CA 1
ATOM 806 C C . PHE A 1 106 ? 12.142 1.434 7.522 1.00 94.25 106 PHE A C 1
ATOM 808 O O . PHE A 1 106 ? 11.562 2.366 6.956 1.00 94.25 106 PHE A O 1
ATOM 815 N N . ARG A 1 107 ? 13.418 1.538 7.921 1.00 93.25 107 ARG A N 1
ATOM 816 C CA . ARG A 1 107 ? 14.235 2.743 7.690 1.00 93.25 107 ARG A CA 1
ATOM 817 C C . ARG A 1 107 ? 14.402 3.030 6.198 1.00 93.25 107 ARG A C 1
ATOM 819 O O . ARG A 1 107 ? 14.208 4.169 5.773 1.00 93.25 107 ARG A O 1
ATOM 826 N N . LEU A 1 108 ? 14.698 2.006 5.397 1.00 94.69 108 LEU A N 1
ATOM 827 C CA . LEU A 1 108 ? 14.809 2.127 3.938 1.00 94.69 108 LEU A CA 1
ATOM 828 C C . LEU A 1 108 ? 13.481 2.557 3.300 1.00 94.69 108 LEU A C 1
ATOM 830 O O . LEU A 1 108 ? 13.471 3.389 2.391 1.00 94.69 108 LEU A O 1
ATOM 834 N N . LEU A 1 109 ? 12.351 2.053 3.805 1.00 94.50 109 LEU A N 1
ATOM 835 C CA . LEU A 1 109 ? 11.017 2.450 3.359 1.00 94.50 109 LEU A CA 1
ATOM 836 C C . LEU A 1 109 ? 10.766 3.936 3.624 1.00 94.50 109 LEU A C 1
ATOM 838 O O . LEU A 1 109 ? 10.349 4.645 2.709 1.00 94.50 109 LEU A O 1
ATOM 842 N N . ALA A 1 110 ? 11.021 4.410 4.847 1.00 92.56 110 ALA A N 1
ATOM 843 C CA . ALA A 1 110 ? 10.782 5.802 5.234 1.00 92.56 110 ALA A CA 1
ATOM 844 C C . ALA A 1 110 ? 11.666 6.783 4.441 1.00 92.56 110 ALA A C 1
ATOM 846 O O . ALA A 1 110 ? 11.174 7.789 3.913 1.00 92.56 110 ALA A O 1
ATOM 847 N N . MET A 1 111 ? 12.945 6.437 4.275 1.00 91.56 111 MET A N 1
ATOM 848 C CA . MET A 1 111 ? 13.902 7.205 3.479 1.00 91.56 111 MET A CA 1
ATOM 849 C C . MET A 1 111 ? 13.515 7.232 1.998 1.00 91.56 111 MET A C 1
ATOM 851 O O . MET A 1 111 ? 13.411 8.306 1.411 1.00 91.56 111 MET A O 1
ATOM 855 N N . GLY A 1 112 ? 13.239 6.071 1.399 1.00 91.12 112 GLY A N 1
ATOM 856 C CA . GLY A 1 112 ? 12.896 5.975 -0.020 1.00 91.12 112 GLY A CA 1
ATOM 857 C C . GLY A 1 112 ? 11.547 6.610 -0.372 1.00 91.12 112 GLY A C 1
ATOM 858 O O . GLY A 1 112 ? 11.358 7.058 -1.500 1.00 91.12 112 GLY A O 1
ATOM 859 N N . ALA A 1 113 ? 10.605 6.657 0.573 1.00 88.38 113 ALA A N 1
ATOM 860 C CA . ALA A 1 113 ? 9.284 7.229 0.336 1.00 88.38 113 ALA A CA 1
ATOM 861 C C . ALA A 1 113 ? 9.272 8.755 0.399 1.00 88.38 113 ALA A C 1
ATOM 863 O O . ALA A 1 113 ? 8.733 9.403 -0.497 1.00 88.38 113 ALA A O 1
ATOM 864 N N . ALA A 1 114 ? 9.827 9.328 1.466 1.00 86.75 114 ALA A N 1
ATOM 865 C CA . ALA A 1 114 ? 9.660 10.749 1.762 1.00 86.75 114 ALA A CA 1
ATOM 866 C C . ALA A 1 114 ? 10.938 11.427 2.277 1.00 86.75 114 ALA A C 1
ATOM 868 O O . ALA A 1 114 ? 10.857 12.553 2.762 1.00 86.75 114 ALA A O 1
ATOM 869 N N . ALA A 1 115 ? 12.096 10.757 2.203 1.00 87.94 115 ALA A N 1
ATOM 870 C CA . ALA A 1 115 ? 13.346 11.210 2.819 1.00 87.94 115 ALA A CA 1
ATOM 871 C C . ALA A 1 115 ? 13.172 11.552 4.313 1.00 87.94 115 ALA A C 1
ATOM 873 O O . ALA A 1 115 ? 13.726 12.525 4.823 1.00 87.94 115 ALA A O 1
ATOM 874 N N . GLN A 1 116 ? 12.349 10.763 5.010 1.00 85.69 116 GLN A N 1
ATOM 875 C CA . GLN A 1 116 ? 12.051 10.936 6.428 1.00 85.69 116 GLN A CA 1
ATOM 876 C C . GLN A 1 116 ? 12.779 9.878 7.257 1.00 85.69 116 GLN A C 1
ATOM 878 O O . GLN A 1 116 ? 12.843 8.714 6.869 1.00 85.69 116 GLN A O 1
ATOM 883 N N . ASN A 1 117 ? 13.242 10.264 8.450 1.00 83.19 117 ASN A N 1
ATOM 884 C CA . ASN A 1 117 ? 13.812 9.320 9.420 1.00 83.19 117 ASN A CA 1
ATOM 885 C C . ASN A 1 117 ? 12.770 8.307 9.923 1.00 83.19 117 ASN A C 1
ATOM 887 O O . ASN A 1 117 ? 13.106 7.180 10.276 1.00 83.19 117 ASN A O 1
ATOM 891 N N . MET A 1 118 ? 11.506 8.728 9.989 1.00 83.19 118 MET A N 1
ATOM 892 C CA . MET A 1 118 ? 10.361 7.917 10.387 1.00 83.19 118 MET A CA 1
ATOM 893 C C . MET A 1 118 ? 9.095 8.534 9.790 1.00 83.19 118 MET A C 1
ATOM 895 O O . MET A 1 118 ? 8.994 9.756 9.674 1.00 83.19 118 MET A O 1
ATOM 899 N N . ALA A 1 119 ? 8.129 7.698 9.422 1.00 82.94 119 ALA A N 1
ATOM 900 C CA . ALA A 1 119 ? 6.815 8.167 8.998 1.00 82.94 119 ALA A CA 1
ATOM 901 C C . ALA A 1 119 ? 6.019 8.783 10.162 1.00 82.94 119 ALA A C 1
ATOM 903 O O . ALA A 1 119 ? 6.298 8.507 11.329 1.00 82.94 119 ALA A O 1
ATOM 904 N N . GLY A 1 120 ? 4.981 9.567 9.848 1.00 85.81 120 GLY A N 1
ATOM 905 C CA . GLY A 1 120 ? 4.184 10.271 10.864 1.00 85.81 120 GLY A CA 1
ATOM 906 C C . GLY A 1 120 ? 3.518 9.350 11.896 1.00 85.81 120 GLY A C 1
ATOM 907 O O . GLY A 1 120 ? 3.440 9.693 13.073 1.00 85.81 120 GLY A O 1
ATOM 908 N N . TYR A 1 121 ? 3.065 8.170 11.471 1.00 90.75 121 TYR A N 1
ATOM 909 C CA . TYR A 1 121 ? 2.489 7.140 12.331 1.00 90.75 121 TYR A CA 1
ATOM 910 C C . TYR A 1 121 ? 2.958 5.754 11.891 1.00 90.75 121 TYR A C 1
ATOM 912 O O . TYR A 1 121 ? 2.771 5.361 10.735 1.00 90.75 121 TYR A O 1
ATOM 920 N N . VAL A 1 122 ? 3.480 4.987 12.847 1.00 93.50 122 VAL A N 1
ATOM 921 C CA . VAL A 1 122 ? 3.889 3.590 12.671 1.00 93.50 122 VAL A CA 1
ATOM 922 C C . VAL A 1 122 ? 3.092 2.747 13.655 1.00 93.50 122 VAL A C 1
ATOM 924 O O . VAL A 1 122 ? 3.195 2.934 14.865 1.00 93.50 122 VAL A O 1
ATOM 927 N N . SER A 1 123 ? 2.239 1.864 13.144 1.00 93.81 123 SER A N 1
ATOM 928 C CA . SER A 1 123 ? 1.391 0.997 13.968 1.00 93.81 123 SER A CA 1
ATOM 929 C C . SER A 1 123 ? 1.864 -0.443 13.854 1.00 93.81 123 SER A C 1
ATOM 931 O O . SER A 1 123 ? 1.845 -1.004 12.762 1.00 93.81 123 SER A O 1
ATOM 933 N N . TYR A 1 124 ? 2.263 -1.023 14.984 1.00 94.94 124 TYR A N 1
ATOM 934 C CA . TYR A 1 124 ? 2.558 -2.445 15.129 1.00 94.94 124 TYR A CA 1
ATOM 935 C C . TYR A 1 124 ? 1.286 -3.143 15.614 1.00 94.94 124 TYR A C 1
ATOM 937 O O . TYR A 1 124 ? 0.792 -2.848 16.701 1.00 94.94 124 TYR A O 1
ATOM 945 N N . ILE A 1 125 ? 0.727 -4.022 14.787 1.00 95.38 125 ILE A N 1
ATOM 946 C CA . ILE A 1 125 ? -0.563 -4.678 15.016 1.00 95.38 125 ILE A CA 1
ATOM 947 C C . ILE A 1 125 ? -0.299 -6.172 15.175 1.00 95.38 125 ILE A C 1
ATOM 949 O O . ILE A 1 125 ? 0.053 -6.850 14.213 1.00 95.38 125 ILE A O 1
ATOM 953 N N . GLY A 1 126 ? -0.431 -6.666 16.406 1.00 92.44 126 GLY A N 1
ATOM 954 C CA . GLY A 1 126 ? -0.147 -8.060 16.768 1.00 92.44 126 GLY A CA 1
ATOM 955 C C . GLY A 1 126 ? -1.382 -8.944 16.953 1.00 92.44 126 GLY A C 1
ATOM 956 O O . GLY A 1 126 ? -1.244 -10.060 17.441 1.00 92.44 126 GLY A O 1
ATOM 957 N N . GLY A 1 127 ? -2.584 -8.446 16.650 1.00 93.19 127 GLY A N 1
ATOM 958 C CA . GLY A 1 127 ? -3.834 -9.182 16.847 1.00 93.19 127 GLY A CA 1
ATOM 959 C C . GLY A 1 127 ? -4.984 -8.306 17.353 1.00 93.19 127 GLY A C 1
ATOM 960 O O . GLY A 1 127 ? -4.894 -7.077 17.268 1.00 93.19 127 GLY A O 1
ATOM 961 N N . PRO A 1 128 ? -6.060 -8.924 17.875 1.00 95.44 128 PRO A N 1
ATOM 962 C CA . PRO A 1 128 ? -7.189 -8.195 18.439 1.00 95.44 128 PRO A CA 1
ATOM 963 C C . PRO A 1 128 ? -6.804 -7.449 19.727 1.00 95.44 128 PRO A C 1
ATOM 965 O O . PRO A 1 128 ? -5.791 -7.741 20.374 1.00 95.44 128 PRO A O 1
ATOM 968 N N . GLY A 1 129 ? -7.640 -6.485 20.106 1.00 91.56 129 GLY A N 1
ATOM 969 C CA . GLY A 1 129 ? -7.543 -5.747 21.358 1.00 91.56 129 GLY A CA 1
ATOM 970 C C . GLY A 1 129 ? -7.562 -6.689 22.561 1.00 91.56 129 GLY A C 1
ATOM 971 O O . GLY A 1 129 ? -8.317 -7.662 22.620 1.00 91.56 129 GLY A O 1
ATOM 972 N N . ARG A 1 130 ? -6.699 -6.417 23.544 1.00 89.06 130 ARG A N 1
ATOM 973 C CA . ARG A 1 130 ? -6.596 -7.244 24.755 1.00 89.06 130 ARG A CA 1
ATOM 974 C C . ARG A 1 130 ? -7.559 -6.756 25.831 1.00 89.06 130 ARG A C 1
ATOM 976 O O . ARG A 1 130 ? -7.856 -5.568 25.936 1.00 89.06 130 ARG A O 1
ATOM 983 N N . LYS A 1 131 ? -7.984 -7.667 26.711 1.00 86.62 131 LYS A N 1
ATOM 984 C CA . LYS A 1 131 ? -8.806 -7.315 27.877 1.00 86.62 131 LYS A CA 1
ATOM 985 C C . LYS A 1 131 ? -8.108 -6.233 28.714 1.00 86.62 131 LYS A C 1
ATOM 987 O O . LYS A 1 131 ? -6.960 -6.408 29.114 1.00 86.62 131 LYS A O 1
ATOM 992 N N . GLY A 1 132 ? -8.814 -5.138 28.989 1.00 84.81 132 GLY A N 1
ATOM 993 C CA . GLY A 1 132 ? -8.289 -3.994 29.744 1.00 84.81 132 GLY A CA 1
ATOM 994 C C . GLY A 1 132 ? -7.617 -2.909 28.894 1.00 84.81 132 GLY A C 1
ATOM 995 O O . GLY A 1 132 ? -7.233 -1.884 29.450 1.00 84.81 132 GLY A O 1
ATOM 996 N N . GLN A 1 133 ? -7.496 -3.094 27.574 1.00 85.50 133 GLN A N 1
ATOM 997 C CA . GLN A 1 133 ? -7.132 -2.013 26.654 1.00 85.50 133 GLN A CA 1
ATOM 998 C C . GLN A 1 133 ? -8.366 -1.191 26.271 1.00 85.50 133 GLN A C 1
ATOM 1000 O O . GLN A 1 133 ? -9.484 -1.702 26.229 1.00 85.50 133 GLN A O 1
ATOM 1005 N N . THR A 1 134 ? -8.155 0.103 26.033 1.00 84.44 134 THR A N 1
ATOM 1006 C CA . THR A 1 134 ? -9.219 1.059 25.698 1.00 84.44 134 THR A CA 1
ATOM 1007 C C . THR A 1 134 ? -9.516 1.132 24.201 1.00 84.44 134 THR A C 1
ATOM 1009 O O . THR A 1 134 ? -10.540 1.696 23.823 1.00 84.44 134 THR A O 1
ATOM 1012 N N . ASP A 1 135 ? -8.636 0.595 23.353 1.00 86.81 135 ASP A N 1
ATOM 1013 C CA . ASP A 1 135 ? -8.783 0.540 21.901 1.00 86.81 135 ASP A CA 1
ATOM 1014 C C . ASP A 1 135 ? -8.293 -0.797 21.317 1.00 86.81 135 ASP A C 1
ATOM 1016 O O . ASP A 1 135 ? -7.606 -1.577 21.980 1.00 86.81 135 ASP A O 1
ATOM 1020 N N . GLY A 1 136 ? -8.681 -1.061 20.066 1.00 92.50 136 GLY A N 1
ATOM 1021 C CA . GLY A 1 136 ? -8.349 -2.281 19.333 1.00 92.50 136 GLY A CA 1
ATOM 1022 C C . GLY A 1 136 ? -9.597 -3.039 18.866 1.00 92.50 136 GLY A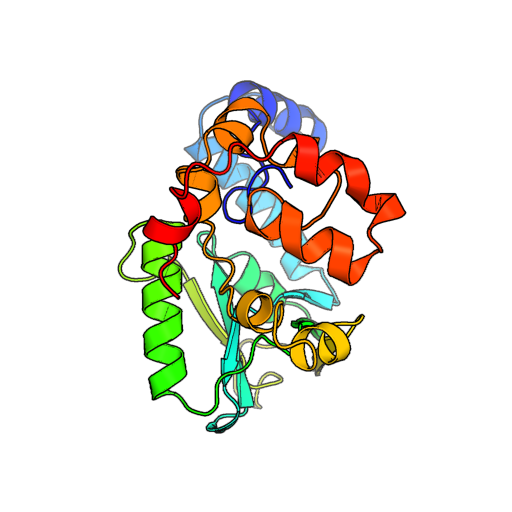 C 1
ATOM 1023 O O . GLY A 1 136 ? -10.649 -2.940 19.498 1.00 92.50 136 GLY A O 1
ATOM 1024 N N . PRO A 1 137 ? -9.492 -3.792 17.761 1.00 95.50 137 PRO A N 1
ATOM 1025 C CA . PRO A 1 137 ? -10.616 -4.544 17.225 1.00 95.50 137 PRO A CA 1
ATOM 1026 C C . PRO A 1 137 ? -10.902 -5.776 18.096 1.00 95.50 137 PRO A C 1
ATOM 1028 O O . PRO A 1 137 ? -9.994 -6.353 18.687 1.00 95.50 137 PRO A O 1
ATOM 1031 N N . GLU A 1 138 ? -12.153 -6.213 18.152 1.00 95.38 138 GLU A N 1
ATOM 1032 C CA . GLU A 1 138 ? -12.558 -7.479 18.776 1.00 95.38 138 GLU A CA 1
ATOM 1033 C C . GLU A 1 138 ? -12.005 -8.682 17.990 1.00 95.38 138 GLU A C 1
ATOM 1035 O O . GLU A 1 138 ? -11.611 -9.688 18.581 1.00 95.38 138 GLU A O 1
ATOM 1040 N N . GLU A 1 139 ? -11.905 -8.551 16.664 1.00 96.62 139 GLU A N 1
ATOM 1041 C CA . GLU A 1 139 ? -11.372 -9.575 15.765 1.00 96.62 139 GLU A CA 1
ATOM 1042 C C . GLU A 1 139 ? -10.297 -9.023 14.826 1.00 96.62 139 GLU A C 1
ATOM 1044 O O . GLU A 1 139 ? -10.428 -7.932 14.266 1.00 96.62 139 GLU A O 1
ATOM 1049 N N . PHE A 1 140 ? -9.258 -9.824 14.587 1.00 97.62 140 PHE A N 1
ATOM 1050 C CA . PHE A 1 140 ? -8.206 -9.524 13.620 1.00 97.62 140 PHE A CA 1
ATOM 1051 C C . PHE A 1 140 ? -8.031 -10.684 12.640 1.00 97.62 140 PHE A C 1
ATOM 1053 O O . PHE A 1 140 ? -7.796 -11.820 13.052 1.00 97.62 140 PHE A O 1
ATOM 1060 N N . HIS A 1 141 ? -8.088 -10.372 11.346 1.00 97.94 141 HIS A N 1
ATOM 1061 C CA . HIS A 1 141 ? -7.939 -11.327 10.251 1.00 97.94 141 HIS A CA 1
ATOM 1062 C C . HIS A 1 141 ? -6.801 -10.888 9.328 1.00 97.94 141 HIS A C 1
ATOM 1064 O O . HIS A 1 141 ? -6.845 -9.795 8.761 1.00 97.94 141 HIS A O 1
ATOM 1070 N N . LEU A 1 142 ? -5.799 -11.748 9.137 1.00 97.56 142 LEU A N 1
ATOM 1071 C CA . LEU A 1 142 ? -4.708 -11.520 8.189 1.00 97.56 142 LEU A CA 1
ATOM 1072 C C . LEU A 1 142 ? -4.869 -12.428 6.970 1.00 97.56 142 LEU A C 1
ATOM 1074 O O . LEU A 1 142 ? -4.840 -13.651 7.087 1.00 97.56 142 LEU A O 1
ATOM 1078 N N . ILE A 1 143 ? -4.993 -11.823 5.792 1.00 98.06 143 ILE A N 1
ATOM 1079 C CA . ILE A 1 143 ? -5.109 -12.525 4.516 1.00 98.06 143 ILE A CA 1
ATOM 1080 C C . ILE A 1 143 ? -3.788 -12.381 3.761 1.00 98.06 143 ILE A C 1
ATOM 1082 O O . ILE A 1 143 ? -3.436 -11.296 3.286 1.00 98.06 143 ILE A O 1
ATOM 1086 N N . ILE A 1 144 ? -3.066 -13.497 3.646 1.00 97.50 144 ILE A N 1
ATOM 1087 C CA . ILE A 1 144 ? -1.819 -13.591 2.886 1.00 97.50 144 ILE A CA 1
ATOM 1088 C C . ILE A 1 144 ? -2.146 -14.031 1.461 1.00 97.50 144 ILE A C 1
ATOM 1090 O O . ILE A 1 144 ? -2.700 -15.105 1.232 1.00 97.50 144 ILE A O 1
ATOM 1094 N N . ILE A 1 145 ? -1.807 -13.182 0.498 1.00 96.69 145 ILE A N 1
ATOM 1095 C CA . ILE A 1 145 ? -2.118 -13.370 -0.913 1.00 96.69 145 ILE A CA 1
ATOM 1096 C C . ILE A 1 145 ? -0.868 -13.844 -1.651 1.00 96.69 145 ILE A C 1
ATOM 1098 O O . ILE A 1 145 ? 0.111 -13.106 -1.779 1.00 96.69 145 ILE A O 1
ATOM 1102 N N . ASP A 1 146 ? -0.948 -15.043 -2.222 1.00 96.06 146 ASP A N 1
ATOM 1103 C CA . ASP A 1 146 ? -0.009 -15.499 -3.245 1.00 96.06 146 ASP A CA 1
ATOM 1104 C C . ASP A 1 146 ? -0.290 -14.785 -4.582 1.00 96.06 146 ASP A C 1
ATOM 1106 O O . ASP A 1 146 ? 0.458 -13.905 -5.010 1.00 96.06 146 ASP A O 1
ATOM 1110 N N . ASN A 1 147 ? -1.427 -15.091 -5.219 1.00 94.88 147 ASN A N 1
ATOM 1111 C CA . ASN A 1 147 ? -1.827 -14.542 -6.522 1.00 94.88 147 ASN A CA 1
ATOM 1112 C C . ASN A 1 147 ? -0.708 -14.636 -7.582 1.00 94.88 147 ASN A C 1
ATOM 1114 O O . ASN A 1 147 ? -0.431 -13.669 -8.289 1.00 94.88 147 ASN A O 1
ATOM 1118 N N . GLY A 1 148 ? -0.028 -15.784 -7.659 1.00 95.12 148 GLY A N 1
ATOM 1119 C CA . GLY A 1 148 ? 1.051 -16.031 -8.617 1.00 95.12 148 GLY A CA 1
ATOM 1120 C C . GLY A 1 148 ? 2.446 -15.627 -8.134 1.00 95.12 148 GLY A C 1
ATOM 1121 O O . GLY A 1 148 ? 3.416 -15.907 -8.834 1.00 95.12 148 GLY A O 1
ATOM 1122 N N . ARG A 1 149 ? 2.583 -15.035 -6.942 1.00 97.00 149 ARG A N 1
ATOM 1123 C CA . ARG A 1 149 ? 3.885 -14.649 -6.371 1.00 97.00 149 ARG A CA 1
ATOM 1124 C C . ARG A 1 149 ? 4.812 -15.831 -6.123 1.00 97.00 149 ARG A C 1
ATOM 1126 O O . ARG A 1 149 ? 6.004 -15.682 -6.332 1.00 97.00 149 ARG A O 1
ATOM 1133 N N . SER A 1 150 ? 4.298 -17.005 -5.778 1.00 97.19 150 SER A N 1
ATOM 1134 C CA . SER A 1 150 ? 5.105 -18.219 -5.620 1.00 97.19 150 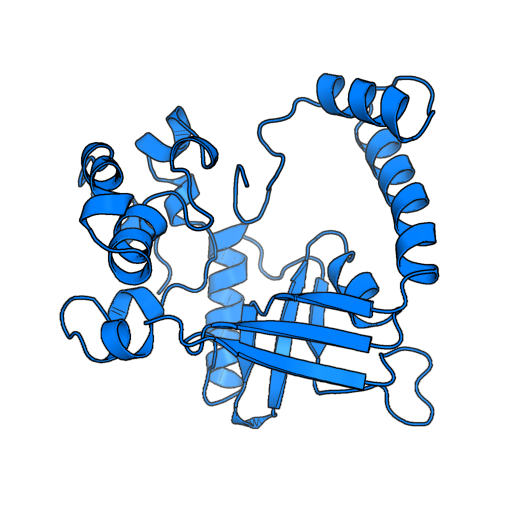SER A CA 1
ATOM 1135 C C . SER A 1 150 ? 5.769 -18.630 -6.934 1.00 97.19 150 SER A C 1
ATOM 1137 O O . SER A 1 150 ? 6.894 -19.116 -6.916 1.00 97.19 150 SER A O 1
ATOM 1139 N N . ARG A 1 151 ? 5.120 -18.385 -8.086 1.00 97.12 151 ARG A N 1
ATOM 1140 C CA . ARG A 1 151 ? 5.756 -18.593 -9.399 1.00 97.12 151 ARG A CA 1
ATOM 1141 C C . ARG A 1 151 ? 6.853 -17.566 -9.656 1.00 97.12 151 ARG A C 1
ATOM 1143 O O . ARG A 1 151 ? 7.920 -17.951 -10.101 1.00 97.12 151 ARG A O 1
ATOM 1150 N N . ILE A 1 152 ? 6.605 -16.294 -9.329 1.00 97.50 152 ILE A N 1
ATOM 1151 C CA . ILE A 1 152 ? 7.618 -15.228 -9.433 1.00 97.50 152 ILE A CA 1
ATOM 1152 C C . ILE A 1 152 ? 8.822 -15.550 -8.539 1.00 97.50 152 ILE A C 1
ATOM 1154 O O . ILE A 1 152 ? 9.958 -15.386 -8.955 1.00 97.50 152 ILE A O 1
ATOM 1158 N N . LEU A 1 153 ? 8.581 -16.047 -7.325 1.00 97.44 153 LEU A N 1
ATOM 1159 C CA . LEU A 1 153 ? 9.626 -16.420 -6.374 1.00 97.44 153 LEU A CA 1
ATOM 1160 C C . LEU A 1 153 ? 10.477 -17.601 -6.867 1.00 97.44 153 LEU A C 1
ATOM 1162 O O . LEU A 1 153 ? 11.673 -17.650 -6.587 1.00 97.44 153 LEU A O 1
ATOM 1166 N N . ALA A 1 154 ? 9.861 -18.551 -7.575 1.00 97.62 154 ALA A N 1
ATOM 1167 C CA . ALA A 1 154 ? 10.549 -19.696 -8.167 1.00 97.62 154 ALA A CA 1
ATOM 1168 C C . ALA A 1 154 ? 11.355 -19.334 -9.428 1.00 97.62 154 ALA A C 1
ATOM 1170 O O . ALA A 1 154 ? 12.238 -20.094 -9.821 1.00 97.62 154 ALA A O 1
ATOM 1171 N N . ASP A 1 155 ? 11.057 -18.196 -10.054 1.00 97.44 155 ASP A N 1
ATOM 1172 C CA . ASP A 1 155 ? 11.724 -17.716 -11.257 1.00 97.44 155 ASP A CA 1
ATOM 1173 C C . ASP A 1 155 ? 13.010 -16.958 -10.894 1.00 97.44 155 ASP A C 1
ATOM 1175 O O . ASP A 1 155 ? 12.977 -15.903 -10.257 1.00 97.44 155 ASP A O 1
ATOM 1179 N N . THR A 1 156 ? 14.167 -17.497 -11.283 1.00 97.12 156 THR A N 1
ATOM 1180 C CA . THR A 1 156 ? 15.470 -16.911 -10.939 1.00 97.12 156 THR A CA 1
ATOM 1181 C C . THR A 1 156 ? 15.695 -15.536 -11.548 1.00 97.12 156 THR A C 1
ATOM 1183 O O . THR A 1 156 ? 16.459 -14.766 -10.968 1.00 97.12 156 THR A O 1
ATOM 1186 N N . ASP A 1 157 ? 15.016 -15.221 -12.650 1.00 96.75 157 ASP A N 1
ATOM 1187 C CA . ASP A 1 157 ? 15.181 -13.960 -13.368 1.00 96.75 157 ASP A CA 1
ATOM 1188 C C . ASP A 1 157 ? 14.293 -12.855 -12.774 1.00 96.75 157 ASP A C 1
ATOM 1190 O O . ASP A 1 157 ? 14.620 -11.674 -12.871 1.00 96.75 157 ASP A O 1
ATOM 1194 N N . PHE A 1 158 ? 13.184 -13.223 -12.114 1.00 96.19 158 PHE A N 1
ATOM 1195 C CA . PHE A 1 158 ? 12.189 -12.262 -11.618 1.00 96.19 158 PHE A CA 1
ATOM 1196 C C . PHE A 1 158 ? 11.971 -12.257 -10.102 1.00 96.19 158 PHE A C 1
ATOM 1198 O O . PHE A 1 158 ? 11.317 -11.341 -9.594 1.00 96.19 158 PHE A O 1
ATOM 1205 N N . ARG A 1 159 ? 12.517 -13.217 -9.346 1.00 96.94 159 ARG A N 1
ATOM 1206 C CA . ARG A 1 159 ? 12.304 -13.313 -7.888 1.00 96.94 159 ARG A CA 1
ATOM 1207 C C . ARG A 1 159 ? 12.696 -12.056 -7.114 1.00 96.94 159 ARG A C 1
ATOM 1209 O O . ARG A 1 159 ? 12.023 -11.720 -6.142 1.00 96.94 159 ARG A O 1
ATOM 1216 N N . GLU A 1 160 ? 13.728 -11.333 -7.555 1.00 95.50 160 GLU A N 1
ATOM 1217 C CA . GLU A 1 160 ? 14.179 -10.085 -6.918 1.00 95.50 160 GLU A CA 1
ATOM 1218 C C . GLU A 1 160 ? 13.091 -9.010 -6.932 1.00 95.50 160 GLU A C 1
ATOM 1220 O O . GLU A 1 160 ? 13.036 -8.151 -6.052 1.00 95.50 160 GLU A O 1
ATOM 1225 N N . MET A 1 161 ? 12.142 -9.098 -7.867 1.00 95.25 161 MET A N 1
ATOM 1226 C CA . MET A 1 161 ? 11.037 -8.156 -7.926 1.00 95.25 161 MET A CA 1
ATOM 1227 C C . MET A 1 161 ? 10.161 -8.201 -6.659 1.00 95.25 161 MET A C 1
ATOM 1229 O O . MET A 1 161 ? 9.548 -7.198 -6.276 1.00 95.25 161 MET A O 1
ATOM 1233 N N . LEU A 1 162 ? 10.129 -9.342 -5.962 1.00 96.31 162 LEU A N 1
ATOM 1234 C CA . LEU A 1 162 ? 9.415 -9.498 -4.695 1.00 96.31 162 LEU A CA 1
ATOM 1235 C C . LEU A 1 162 ? 10.114 -8.806 -3.511 1.00 96.31 162 LEU A C 1
ATOM 1237 O O . LEU A 1 162 ? 9.457 -8.562 -2.502 1.00 96.31 162 LEU A O 1
ATOM 1241 N N . CYS A 1 163 ? 11.378 -8.387 -3.642 1.00 95.81 163 CYS A N 1
ATOM 1242 C CA . CYS A 1 163 ? 12.077 -7.594 -2.623 1.00 95.81 163 CYS A CA 1
ATOM 1243 C C . CYS A 1 163 ? 11.547 -6.155 -2.518 1.00 95.81 163 CYS A C 1
ATOM 1245 O O . CYS A 1 163 ? 11.785 -5.471 -1.524 1.00 95.81 163 CYS A O 1
ATOM 1247 N N . CYS A 1 164 ? 10.813 -5.667 -3.527 1.00 96.31 164 CYS A N 1
ATOM 1248 C CA . CYS A 1 164 ? 10.329 -4.290 -3.563 1.00 96.31 164 CYS A CA 1
ATOM 1249 C C . CYS A 1 164 ? 9.537 -3.940 -2.298 1.00 96.31 164 CYS A C 1
ATOM 1251 O O . CYS A 1 164 ? 8.427 -4.427 -2.125 1.00 96.31 164 CYS A O 1
ATOM 1253 N N . ILE A 1 165 ? 10.014 -3.001 -1.477 1.00 95.00 165 ILE A N 1
ATOM 1254 C CA . ILE A 1 165 ? 9.348 -2.537 -0.239 1.00 95.00 165 ILE A CA 1
ATOM 1255 C C . ILE A 1 165 ? 8.265 -1.467 -0.458 1.00 95.00 165 ILE A C 1
ATOM 1257 O O . ILE A 1 165 ? 7.737 -0.898 0.494 1.00 95.00 165 ILE A O 1
ATOM 1261 N N . ARG A 1 166 ? 7.911 -1.180 -1.718 1.00 93.62 166 ARG A N 1
ATOM 1262 C CA . ARG A 1 166 ? 6.874 -0.201 -2.101 1.00 93.62 166 ARG A CA 1
ATOM 1263 C C . ARG A 1 166 ? 7.093 1.215 -1.539 1.00 93.62 166 ARG A C 1
ATOM 1265 O O . ARG A 1 166 ? 6.127 1.926 -1.275 1.00 93.62 166 ARG A O 1
ATOM 1272 N N . CYS A 1 167 ? 8.347 1.653 -1.419 1.00 94.56 167 CYS A N 1
ATOM 1273 C CA . CYS A 1 167 ? 8.675 3.007 -0.960 1.00 94.56 167 CYS A CA 1
ATOM 1274 C C . CYS A 1 167 ? 8.288 4.091 -1.984 1.00 94.56 167 CYS A C 1
ATOM 1276 O O . CYS A 1 167 ? 7.868 5.175 -1.604 1.00 94.56 167 CYS A O 1
ATOM 1278 N N . GLY A 1 168 ? 8.351 3.791 -3.285 1.00 95.00 168 GLY A N 1
ATOM 1279 C CA . GLY A 1 168 ? 8.026 4.748 -4.347 1.00 95.00 168 GLY A CA 1
ATOM 1280 C C . GLY A 1 168 ? 9.208 5.588 -4.843 1.00 95.00 168 GLY A C 1
ATOM 1281 O O . GLY A 1 168 ? 9.006 6.388 -5.749 1.00 95.00 168 GLY A O 1
ATOM 1282 N N . ALA A 1 169 ? 10.432 5.367 -4.347 1.00 96.12 169 ALA A N 1
ATOM 1283 C CA . ALA A 1 169 ? 11.640 6.064 -4.813 1.00 96.12 169 ALA A CA 1
ATOM 1284 C C . ALA A 1 169 ? 11.793 6.020 -6.346 1.00 96.12 169 ALA A C 1
ATOM 1286 O O . ALA A 1 169 ? 12.006 7.046 -6.988 1.00 96.12 169 ALA A O 1
ATOM 1287 N N . CYS A 1 170 ? 11.565 4.846 -6.945 1.00 96.38 170 CYS A N 1
ATOM 1288 C CA . CYS A 1 170 ? 11.597 4.653 -8.395 1.00 96.38 170 CYS A CA 1
ATOM 1289 C C . CYS A 1 170 ? 10.578 5.516 -9.160 1.00 96.38 170 CYS A C 1
ATOM 1291 O O . CYS A 1 170 ? 10.846 5.905 -10.293 1.00 96.38 170 CYS A O 1
ATOM 1293 N N . LEU A 1 171 ? 9.427 5.838 -8.559 1.00 95.38 171 LEU A N 1
ATOM 1294 C CA . LEU A 1 171 ? 8.414 6.697 -9.177 1.00 95.38 171 LEU A CA 1
ATOM 1295 C C . LEU A 1 171 ? 8.910 8.141 -9.274 1.00 95.38 171 LEU A C 1
ATOM 1297 O O . LEU A 1 171 ? 8.672 8.799 -10.281 1.00 95.38 171 LEU A O 1
ATOM 1301 N N . ASN A 1 172 ? 9.632 8.609 -8.253 1.00 92.44 172 ASN A N 1
ATOM 1302 C CA . ASN A 1 172 ? 10.116 9.987 -8.166 1.00 92.44 172 ASN A CA 1
ATOM 1303 C C . ASN A 1 172 ? 11.213 10.301 -9.192 1.00 92.44 172 ASN A C 1
ATOM 1305 O O . ASN A 1 172 ? 11.314 11.437 -9.646 1.00 92.44 172 ASN A O 1
ATOM 1309 N N . VAL A 1 173 ? 12.024 9.305 -9.563 1.00 95.25 173 VAL A N 1
ATOM 1310 C CA . VAL A 1 173 ? 13.142 9.469 -10.511 1.00 95.25 173 VAL A CA 1
ATOM 1311 C C . VAL A 1 173 ? 12.802 9.045 -11.941 1.00 95.25 173 VAL A C 1
ATOM 1313 O O . VAL A 1 173 ? 13.546 9.353 -12.869 1.00 95.25 173 VAL A O 1
ATOM 1316 N N . CYS A 1 174 ? 11.694 8.327 -12.148 1.00 96.38 174 CYS A N 1
ATOM 1317 C CA . CYS A 1 174 ? 11.331 7.812 -13.463 1.00 96.38 174 CYS A CA 1
ATOM 1318 C C . CYS A 1 174 ? 10.841 8.948 -14.388 1.00 96.38 174 CYS A C 1
ATOM 1320 O O . CYS A 1 174 ? 9.803 9.561 -14.108 1.00 96.38 174 CYS A O 1
ATOM 1322 N N . PRO A 1 175 ? 11.513 9.203 -15.531 1.00 95.75 175 PRO A N 1
ATOM 1323 C CA . PRO A 1 175 ? 11.136 10.291 -16.432 1.00 95.75 175 PRO A CA 1
ATOM 1324 C C . PRO A 1 175 ? 9.765 10.064 -17.076 1.00 95.75 175 PRO A C 1
ATOM 1326 O O . PRO A 1 175 ? 9.009 11.014 -17.270 1.00 95.75 175 PRO A O 1
ATOM 1329 N N . VAL A 1 176 ? 9.413 8.810 -17.370 1.00 95.31 176 VAL A N 1
ATOM 1330 C CA . VAL A 1 176 ? 8.127 8.459 -17.985 1.00 95.31 176 VAL A CA 1
ATOM 1331 C C . VAL A 1 176 ? 6.996 8.655 -16.986 1.00 95.31 176 VAL A C 1
ATOM 1333 O O . VAL A 1 176 ? 6.050 9.392 -17.264 1.00 95.31 176 VAL A O 1
ATOM 1336 N N . TYR A 1 177 ? 7.120 8.077 -15.788 1.00 95.19 177 TYR A N 1
ATOM 1337 C CA . TYR A 1 177 ? 6.137 8.256 -14.721 1.00 95.19 177 TYR A CA 1
ATOM 1338 C C . TYR A 1 177 ? 5.929 9.736 -14.377 1.00 95.19 177 TYR A C 1
ATOM 1340 O O . TYR A 1 177 ? 4.786 10.171 -14.249 1.00 95.19 177 TYR A O 1
ATOM 1348 N N . GLY A 1 178 ? 7.004 10.528 -14.301 1.00 93.25 178 GLY A N 1
ATOM 1349 C CA . GLY A 1 178 ? 6.920 11.967 -14.043 1.00 93.25 178 GLY A CA 1
ATOM 1350 C C . GLY A 1 178 ? 6.123 12.751 -15.094 1.00 93.25 178 GLY A C 1
ATOM 1351 O O . GLY A 1 178 ? 5.603 13.821 -14.787 1.00 93.25 178 GLY A O 1
ATOM 1352 N N . LYS A 1 179 ? 5.987 12.228 -16.320 1.00 93.25 179 LYS A N 1
ATOM 1353 C CA . LYS A 1 179 ? 5.195 12.847 -17.395 1.00 93.25 179 LYS A CA 1
ATOM 1354 C C . LYS A 1 179 ? 3.759 12.343 -17.455 1.00 93.25 179 LYS A C 1
ATOM 1356 O O . LYS A 1 179 ? 2.859 13.152 -17.660 1.00 93.25 179 LYS A O 1
ATOM 1361 N N . ILE A 1 180 ? 3.540 11.038 -17.296 1.00 92.06 180 ILE A N 1
ATOM 1362 C CA . ILE A 1 180 ? 2.223 10.420 -17.538 1.00 92.06 180 ILE A CA 1
ATOM 1363 C C . ILE A 1 180 ? 1.437 10.112 -16.257 1.00 92.06 180 ILE A C 1
ATOM 1365 O O . ILE A 1 180 ? 0.228 9.887 -16.318 1.00 92.06 180 ILE A O 1
ATOM 1369 N N . GLY A 1 181 ? 2.099 10.091 -15.098 1.00 92.44 181 GLY A N 1
ATOM 1370 C CA . GLY A 1 181 ? 1.515 9.745 -13.803 1.00 92.44 181 GLY A CA 1
ATOM 1371 C C . GLY A 1 181 ? 1.069 8.281 -13.672 1.00 92.44 181 GLY A C 1
ATOM 1372 O O . GLY A 1 181 ? 1.065 7.503 -14.624 1.00 92.44 181 GLY A O 1
ATOM 1373 N N . GLY A 1 182 ? 0.659 7.889 -12.460 1.00 93.38 182 GLY A N 1
ATOM 1374 C CA . GLY A 1 182 ? 0.313 6.494 -12.161 1.00 93.38 182 GLY A CA 1
ATOM 1375 C C . GLY A 1 182 ? -0.966 5.973 -12.824 1.00 93.38 182 GLY A C 1
ATOM 1376 O O . GLY A 1 182 ? -1.073 4.776 -13.065 1.00 93.38 182 GLY A O 1
ATOM 1377 N N . HIS A 1 183 ? -1.933 6.838 -13.154 1.00 93.31 183 HIS A N 1
ATOM 1378 C CA . HIS A 1 183 ? -3.194 6.397 -13.771 1.00 93.31 183 HIS A CA 1
ATOM 1379 C C . HIS A 1 183 ? -3.011 5.828 -15.179 1.00 93.31 183 HIS A C 1
ATOM 1381 O O . HIS A 1 183 ? -3.711 4.888 -15.543 1.00 93.31 183 HIS A O 1
ATOM 1387 N N . SER A 1 184 ? -2.047 6.355 -15.934 1.00 92.06 184 SER A N 1
ATOM 1388 C CA . SER A 1 184 ? -1.776 5.939 -17.313 1.00 92.06 184 SER A CA 1
ATOM 1389 C C . SER A 1 184 ? -1.268 4.498 -17.417 1.00 92.06 184 SER A C 1
ATOM 1391 O O . SER A 1 184 ? -1.345 3.907 -18.484 1.00 92.06 184 SER A O 1
ATOM 1393 N N . TYR A 1 185 ? -0.799 3.910 -16.309 1.00 92.62 185 TYR A N 1
ATOM 1394 C CA . TYR A 1 185 ? -0.371 2.511 -16.260 1.00 92.62 185 TYR A CA 1
ATOM 1395 C C . TYR A 1 185 ? -1.548 1.524 -16.205 1.00 92.62 185 TYR A C 1
ATOM 1397 O O . TYR A 1 185 ? -1.331 0.343 -16.422 1.00 92.62 185 TYR A O 1
ATOM 1405 N N . GLY A 1 186 ? -2.774 1.946 -15.869 1.00 92.25 186 GLY A N 1
ATOM 1406 C CA . GLY A 1 186 ? -3.956 1.063 -15.855 1.00 92.25 186 GLY A CA 1
ATOM 1407 C C . GLY A 1 186 ? -4.020 0.021 -14.724 1.00 92.25 186 GLY A C 1
ATOM 1408 O O . GLY A 1 186 ? -5.034 -0.658 -14.580 1.00 92.25 186 GLY A O 1
ATOM 1409 N N . TYR A 1 187 ? -2.994 -0.072 -13.874 1.00 93.06 187 TYR A N 1
ATOM 1410 C CA . TYR A 1 187 ? -2.885 -1.074 -12.809 1.00 93.06 187 TYR A CA 1
ATOM 1411 C C . TYR A 1 187 ? -2.635 -0.456 -11.425 1.00 93.06 187 TYR A C 1
ATOM 1413 O O . TYR A 1 187 ? -2.318 0.725 -11.272 1.00 93.06 187 TYR A O 1
ATOM 1421 N N . ALA A 1 188 ? -2.774 -1.278 -10.378 1.00 89.31 188 ALA A N 1
ATOM 1422 C CA . ALA A 1 188 ? -2.477 -0.871 -9.003 1.00 89.31 188 ALA A CA 1
ATOM 1423 C C . ALA A 1 188 ? -0.971 -0.656 -8.756 1.00 89.31 188 ALA A C 1
ATOM 1425 O O . ALA A 1 188 ? -0.604 0.200 -7.946 1.00 89.31 188 ALA A O 1
ATOM 1426 N N . TYR A 1 189 ? -0.115 -1.419 -9.445 1.00 93.00 189 TYR A N 1
ATOM 1427 C CA . TYR A 1 189 ? 1.326 -1.181 -9.506 1.00 93.00 189 TYR A CA 1
ATOM 1428 C C . TYR A 1 189 ? 1.627 -0.312 -10.730 1.00 93.00 189 TYR A C 1
ATOM 1430 O O . TYR A 1 189 ? 1.261 -0.668 -11.846 1.00 93.00 189 TYR A O 1
ATOM 1438 N N . SER A 1 190 ? 2.283 0.825 -10.520 1.00 94.38 190 SER A N 1
ATOM 1439 C CA . SER A 1 190 ? 2.640 1.787 -11.568 1.00 94.38 190 SER A CA 1
ATOM 1440 C C . SER A 1 190 ? 4.148 2.026 -11.605 1.00 94.38 190 SER A C 1
ATOM 1442 O O . SER A 1 190 ? 4.858 1.644 -10.671 1.00 94.38 190 SER A O 1
ATOM 1444 N N . GLY A 1 191 ? 4.622 2.724 -12.638 1.00 94.69 191 GLY A N 1
ATOM 1445 C CA . GLY A 1 191 ? 6.038 3.054 -12.791 1.00 94.69 191 GLY A CA 1
ATOM 1446 C C . GLY A 1 191 ? 6.911 1.822 -13.047 1.00 94.69 191 GLY A C 1
ATOM 1447 O O . GLY A 1 191 ? 6.375 0.768 -13.394 1.00 94.69 191 GLY A O 1
ATOM 1448 N N . PRO A 1 192 ? 8.230 1.928 -12.806 1.00 95.19 192 PRO A N 1
ATOM 1449 C CA . PRO A 1 192 ? 9.188 0.867 -13.129 1.00 95.19 192 PRO A CA 1
ATOM 1450 C C . PRO A 1 192 ? 8.842 -0.494 -12.505 1.00 95.19 192 PRO A C 1
ATOM 1452 O O . PRO A 1 192 ? 8.868 -1.522 -13.169 1.00 95.19 192 PRO A O 1
ATOM 1455 N N . VAL A 1 193 ? 8.416 -0.508 -11.236 1.00 95.44 193 VAL A N 1
ATOM 1456 C CA . VAL A 1 193 ? 7.973 -1.746 -10.565 1.00 95.44 193 VAL A CA 1
ATOM 1457 C C . VAL A 1 193 ? 6.728 -2.325 -11.240 1.00 95.44 193 VAL A C 1
ATOM 1459 O O . VAL A 1 193 ? 6.615 -3.535 -11.405 1.00 95.44 193 VAL A O 1
ATOM 1462 N N . GLY A 1 194 ? 5.774 -1.472 -11.623 1.00 94.81 194 GLY A N 1
ATOM 1463 C CA . GLY A 1 194 ? 4.550 -1.904 -12.295 1.00 94.81 194 GLY A CA 1
ATOM 1464 C C . GLY A 1 194 ? 4.805 -2.510 -13.672 1.00 94.81 194 GLY A C 1
ATOM 1465 O O . GLY A 1 194 ? 4.148 -3.487 -14.025 1.00 94.81 194 GLY A O 1
ATOM 1466 N N . ALA A 1 195 ? 5.770 -1.981 -14.423 1.00 94.81 195 ALA A N 1
ATOM 1467 C CA . ALA A 1 195 ? 6.124 -2.506 -15.739 1.00 94.81 195 ALA A CA 1
ATOM 1468 C C . ALA A 1 195 ? 6.647 -3.950 -15.691 1.00 94.81 195 ALA A C 1
ATOM 1470 O O . ALA A 1 195 ? 6.443 -4.695 -16.644 1.00 94.81 195 ALA A O 1
ATOM 1471 N N . VAL A 1 196 ? 7.236 -4.369 -14.566 1.00 94.62 196 VAL A N 1
ATOM 1472 C CA . VAL A 1 196 ? 7.712 -5.747 -14.353 1.00 94.62 196 VAL A CA 1
ATOM 1473 C C . VAL A 1 196 ? 6.662 -6.609 -13.645 1.00 94.62 196 VAL A C 1
ATOM 1475 O O . VAL A 1 196 ? 6.324 -7.696 -14.106 1.00 94.62 196 VAL A O 1
ATOM 1478 N N . VAL A 1 197 ? 6.096 -6.129 -12.533 1.00 95.19 197 VAL A N 1
ATOM 1479 C CA . VAL A 1 197 ? 5.179 -6.921 -11.693 1.00 95.19 197 VAL A CA 1
ATOM 1480 C C . VAL A 1 197 ? 3.858 -7.225 -12.395 1.00 95.19 197 VAL A C 1
ATOM 1482 O O . VAL A 1 197 ? 3.335 -8.327 -12.240 1.00 95.19 197 VAL A O 1
ATOM 1485 N N . ASN A 1 198 ? 3.282 -6.284 -13.150 1.00 95.75 198 ASN A N 1
ATOM 1486 C CA . ASN A 1 198 ? 1.960 -6.510 -13.741 1.00 95.75 198 ASN A CA 1
ATOM 1487 C C . ASN A 1 198 ? 1.974 -7.650 -14.778 1.00 95.75 198 ASN A C 1
ATOM 1489 O O . ASN A 1 198 ? 1.161 -8.560 -14.611 1.00 95.75 198 ASN A O 1
ATOM 1493 N N . PRO A 1 199 ? 2.889 -7.700 -15.773 1.00 95.38 199 PRO A N 1
ATOM 1494 C CA . PRO A 1 199 ? 2.986 -8.840 -16.691 1.00 95.38 199 PRO A CA 1
ATOM 1495 C C . PRO A 1 199 ? 3.124 -10.196 -15.990 1.00 95.38 199 PRO A C 1
ATOM 1497 O O . PRO A 1 199 ? 2.535 -11.178 -16.439 1.00 95.38 199 PRO A O 1
ATOM 1500 N N . LEU A 1 200 ? 3.848 -10.247 -14.868 1.00 95.69 200 LEU A N 1
ATOM 1501 C CA . LEU A 1 200 ? 4.035 -11.470 -14.083 1.00 95.69 200 LEU A CA 1
ATOM 1502 C C . LEU A 1 200 ? 2.768 -11.898 -13.321 1.00 95.69 200 LEU A C 1
ATOM 1504 O O . LEU A 1 200 ? 2.534 -13.092 -13.125 1.00 95.69 200 LEU A O 1
ATOM 1508 N N . LEU A 1 201 ? 1.943 -10.937 -12.893 1.00 94.81 201 LEU A N 1
ATOM 1509 C CA . LEU A 1 201 ? 0.705 -11.201 -12.153 1.00 94.81 201 LEU A CA 1
ATOM 1510 C C . LEU A 1 201 ? -0.497 -11.474 -13.066 1.00 94.81 201 LEU A C 1
ATOM 1512 O O . LEU A 1 201 ? -1.261 -12.398 -12.789 1.00 94.81 201 LEU A O 1
ATOM 1516 N N . VAL A 1 202 ? -0.692 -10.674 -14.119 1.00 94.69 202 VAL A N 1
ATOM 1517 C CA . VAL A 1 202 ? -1.891 -10.730 -14.984 1.00 94.69 202 VAL A CA 1
ATOM 1518 C C . VAL A 1 202 ? -1.633 -11.357 -16.358 1.00 94.69 202 VAL A C 1
ATOM 1520 O O . VAL A 1 202 ? -2.577 -11.668 -17.081 1.00 94.69 202 VAL A O 1
ATOM 1523 N N . GLY A 1 203 ? -0.367 -11.593 -16.708 1.00 94.62 203 GLY A N 1
ATOM 1524 C CA . GLY A 1 203 ? 0.055 -12.150 -17.991 1.00 94.62 203 GLY A CA 1
ATOM 1525 C C . GLY A 1 203 ? 0.531 -11.085 -18.982 1.00 94.62 203 GLY A C 1
ATOM 1526 O O . GLY A 1 203 ? -0.042 -10.000 -19.096 1.00 94.62 203 GLY A O 1
ATOM 1527 N N . ILE A 1 204 ? 1.568 -11.430 -19.752 1.00 93.44 204 ILE A N 1
ATOM 1528 C CA . ILE A 1 204 ? 2.265 -10.508 -20.663 1.00 93.44 204 ILE A CA 1
ATOM 1529 C C . ILE A 1 204 ? 1.351 -9.878 -21.717 1.00 93.44 204 ILE A C 1
ATOM 1531 O O . ILE A 1 204 ? 1.481 -8.696 -22.004 1.00 93.44 204 ILE A O 1
ATOM 1535 N N . ASN A 1 205 ? 0.376 -10.629 -22.235 1.00 94.88 205 ASN A N 1
ATOM 1536 C CA . ASN A 1 205 ? -0.545 -10.128 -23.257 1.00 94.88 205 ASN A CA 1
ATOM 1537 C C . ASN A 1 205 ? -1.496 -9.049 -22.722 1.00 94.88 205 ASN A C 1
ATOM 1539 O O . ASN A 1 205 ? -1.947 -8.212 -23.490 1.00 94.88 205 ASN A O 1
ATOM 1543 N N . GLN A 1 206 ? -1.818 -9.065 -21.424 1.00 95.12 206 GLN A N 1
ATOM 1544 C CA . GLN A 1 206 ? -2.698 -8.055 -20.822 1.00 95.12 206 GLN A CA 1
ATOM 1545 C C . GLN A 1 206 ? -1.939 -6.770 -20.473 1.00 95.12 206 GLN A C 1
ATOM 1547 O O . GLN A 1 206 ? -2.515 -5.686 -20.463 1.00 95.12 206 GLN A O 1
ATOM 1552 N N . ALA A 1 207 ? -0.645 -6.885 -20.176 1.00 95.12 207 ALA A N 1
ATOM 1553 C CA . ALA A 1 207 ? 0.210 -5.776 -19.763 1.00 95.12 207 ALA A CA 1
ATOM 1554 C C . ALA A 1 207 ? 1.276 -5.424 -20.819 1.00 95.12 207 ALA A C 1
ATOM 1556 O O . ALA A 1 207 ? 2.299 -4.831 -20.481 1.00 95.12 207 ALA A O 1
ATOM 1557 N N . CYS A 1 208 ? 1.048 -5.790 -22.085 1.00 92.81 208 CYS A N 1
ATOM 1558 C CA . CYS A 1 208 ? 2.035 -5.681 -23.160 1.00 92.81 208 CYS A CA 1
ATOM 1559 C C . CYS A 1 208 ? 2.462 -4.237 -23.438 1.00 92.81 208 CYS A C 1
ATOM 1561 O O . CYS A 1 208 ? 3.627 -3.998 -23.733 1.00 92.81 208 CYS A O 1
ATOM 1563 N N . ASP A 1 209 ? 1.560 -3.270 -23.276 1.00 92.12 209 ASP A N 1
ATOM 1564 C CA . ASP A 1 209 ? 1.857 -1.862 -23.545 1.00 92.12 209 ASP A CA 1
ATOM 1565 C C . ASP A 1 209 ? 2.824 -1.247 -22.522 1.00 92.12 209 ASP A C 1
ATOM 1567 O O . ASP A 1 209 ? 3.452 -0.226 -22.800 1.00 92.12 209 ASP A O 1
ATOM 1571 N N . LEU A 1 210 ? 2.982 -1.853 -21.335 1.00 93.31 210 LEU A N 1
ATOM 1572 C CA . LEU A 1 210 ? 3.809 -1.275 -20.272 1.00 93.31 210 LEU A CA 1
ATOM 1573 C C . LEU A 1 210 ? 5.292 -1.207 -20.653 1.00 93.31 210 LEU A C 1
ATOM 1575 O O . LEU A 1 210 ? 5.963 -0.252 -20.270 1.00 93.31 210 LEU A O 1
ATOM 1579 N N . CYS A 1 211 ? 5.797 -2.164 -21.440 1.00 89.06 211 CYS A N 1
ATOM 1580 C CA . CYS A 1 211 ? 7.195 -2.153 -21.875 1.00 89.06 211 CYS A CA 1
ATOM 1581 C C . CYS A 1 211 ? 7.499 -1.030 -22.880 1.00 89.06 211 CYS A C 1
ATOM 1583 O O . CYS A 1 211 ? 8.646 -0.606 -22.990 1.00 89.06 211 CYS A O 1
ATOM 1585 N N . LEU A 1 212 ? 6.482 -0.493 -23.568 1.00 89.62 212 LEU A N 1
ATOM 1586 C CA . LEU A 1 212 ? 6.640 0.609 -24.523 1.00 89.62 212 LEU A CA 1
ATOM 1587 C C . LEU A 1 212 ? 6.983 1.938 -23.832 1.00 89.62 212 LEU A C 1
ATOM 1589 O O . LEU A 1 212 ? 7.475 2.862 -24.476 1.00 89.62 212 LEU A O 1
ATOM 1593 N N . GLY A 1 213 ? 6.714 2.041 -22.527 1.00 87.31 213 GLY A N 1
ATOM 1594 C CA . GLY A 1 213 ? 7.049 3.200 -21.703 1.00 87.31 213 GLY A CA 1
ATOM 1595 C C . GLY A 1 213 ? 8.445 3.145 -21.079 1.00 87.31 213 GLY A C 1
ATOM 1596 O O . GLY A 1 213 ? 8.817 4.082 -20.378 1.00 87.31 213 GLY A O 1
ATOM 1597 N N . GLU A 1 214 ? 9.219 2.080 -21.290 1.00 89.75 214 GLU A N 1
ATOM 1598 C CA . GLU A 1 214 ? 10.521 1.911 -20.644 1.00 89.75 214 GLU A CA 1
ATOM 1599 C C . GLU A 1 214 ? 11.639 2.606 -21.429 1.00 89.75 214 GLU A C 1
ATOM 1601 O O . GLU A 1 214 ? 11.961 2.243 -22.557 1.00 89.75 214 GLU A O 1
ATOM 1606 N N . SER A 1 215 ? 12.281 3.601 -20.810 1.00 92.88 215 SER A N 1
ATOM 1607 C CA . SER A 1 215 ? 13.448 4.278 -21.396 1.00 92.88 215 SER A CA 1
ATOM 1608 C C . SER A 1 215 ? 14.768 3.553 -21.129 1.00 92.88 215 SER A C 1
ATOM 1610 O O . SER A 1 215 ? 15.798 3.981 -21.642 1.00 92.88 215 SER A O 1
ATOM 1612 N N . LEU A 1 216 ? 14.759 2.522 -20.273 1.00 93.75 216 LEU A N 1
ATOM 1613 C CA . LEU A 1 216 ? 15.930 1.729 -19.869 1.00 93.75 216 LEU A CA 1
ATOM 1614 C C . LEU A 1 216 ? 17.122 2.572 -19.372 1.00 93.75 216 LEU A C 1
ATOM 1616 O O . LEU A 1 216 ? 18.278 2.199 -19.537 1.00 93.75 216 LEU A O 1
ATOM 1620 N N . CYS A 1 217 ? 16.850 3.718 -18.740 1.00 96.06 217 CYS A N 1
ATOM 1621 C CA . CYS A 1 217 ? 17.895 4.657 -18.320 1.00 96.06 217 CYS A CA 1
ATOM 1622 C C . CYS A 1 217 ? 18.577 4.298 -16.989 1.00 96.06 217 CYS A C 1
ATOM 1624 O O . CYS A 1 217 ? 19.486 5.007 -16.578 1.00 96.06 217 CYS A O 1
ATOM 1626 N N . GLY A 1 218 ? 18.116 3.264 -16.278 1.00 95.38 218 GLY A N 1
ATOM 1627 C CA . GLY A 1 218 ? 18.725 2.794 -15.024 1.00 95.38 218 GLY A CA 1
ATOM 1628 C C . GLY A 1 218 ? 18.440 3.630 -13.766 1.00 95.38 218 GLY A C 1
ATOM 1629 O O . GLY A 1 218 ? 18.677 3.147 -12.664 1.00 95.38 218 GLY A O 1
ATOM 1630 N N . ALA A 1 219 ? 17.846 4.823 -13.878 1.00 96.62 219 ALA A N 1
ATOM 1631 C CA . ALA A 1 219 ? 17.636 5.722 -12.731 1.00 96.62 219 ALA A CA 1
ATOM 1632 C C . ALA A 1 219 ? 16.844 5.088 -11.568 1.00 96.62 219 ALA A C 1
ATOM 1634 O O . ALA A 1 219 ? 17.112 5.346 -10.397 1.00 96.62 219 ALA A O 1
ATOM 1635 N N . CYS A 1 220 ? 15.859 4.239 -11.873 1.00 95.88 220 CYS A N 1
ATOM 1636 C CA . CYS A 1 220 ? 15.081 3.532 -10.857 1.00 95.88 220 CYS A CA 1
ATOM 1637 C C . CYS A 1 220 ? 15.894 2.486 -10.084 1.00 95.88 220 CYS A C 1
ATOM 1639 O O . CYS A 1 220 ? 15.582 2.257 -8.919 1.00 95.88 220 CYS A O 1
ATOM 1641 N N . MET A 1 221 ? 16.906 1.884 -10.716 1.00 94.69 221 MET A N 1
ATOM 1642 C CA . MET A 1 221 ? 17.818 0.923 -10.097 1.00 94.69 221 MET A CA 1
ATOM 1643 C C . MET A 1 221 ? 18.770 1.644 -9.144 1.00 94.69 221 MET A C 1
ATOM 1645 O O . MET A 1 221 ? 18.899 1.231 -7.999 1.00 94.69 221 MET A O 1
ATOM 1649 N N . GLU A 1 222 ? 19.344 2.773 -9.568 1.00 95.44 222 GLU A N 1
ATOM 1650 C CA . GLU A 1 222 ? 20.210 3.598 -8.711 1.00 95.44 222 GLU A CA 1
ATOM 1651 C C . GLU A 1 222 ? 19.473 4.151 -7.483 1.00 95.44 222 GLU A C 1
ATOM 1653 O O . GLU A 1 222 ? 20.045 4.262 -6.401 1.00 95.44 222 GLU A O 1
ATOM 1658 N N . ALA A 1 223 ? 18.192 4.494 -7.637 1.00 95.56 223 ALA A N 1
ATOM 1659 C CA . ALA A 1 223 ? 17.367 5.005 -6.547 1.00 95.56 223 ALA A CA 1
ATOM 1660 C C . ALA A 1 223 ? 16.755 3.907 -5.656 1.00 95.56 223 ALA A C 1
ATOM 1662 O O . ALA A 1 223 ? 16.141 4.235 -4.635 1.00 95.56 223 ALA A O 1
ATOM 1663 N N . CYS A 1 224 ? 16.831 2.629 -6.044 1.00 96.44 224 CYS A N 1
ATOM 1664 C CA . CYS A 1 224 ? 16.217 1.545 -5.284 1.00 96.44 224 CYS A CA 1
ATOM 1665 C C . CYS A 1 224 ? 17.023 1.287 -4.000 1.00 96.44 224 CYS A C 1
ATOM 1667 O O . CYS A 1 224 ? 18.223 1.044 -4.077 1.00 96.44 224 CYS A O 1
ATOM 1669 N N . PRO A 1 225 ? 16.398 1.332 -2.809 1.00 94.44 225 PRO A N 1
ATOM 1670 C CA . PRO A 1 225 ? 17.117 1.123 -1.554 1.00 94.44 225 PRO A CA 1
ATOM 1671 C C . PRO A 1 225 ? 17.307 -0.360 -1.194 1.00 94.44 225 PRO A C 1
ATOM 1673 O O . PRO A 1 225 ? 17.836 -0.645 -0.122 1.00 94.44 225 PRO A O 1
ATOM 1676 N N . VAL A 1 226 ? 16.805 -1.278 -2.028 1.00 93.00 226 VAL A N 1
ATOM 1677 C CA . VAL A 1 226 ? 16.791 -2.735 -1.819 1.00 93.00 226 VAL A CA 1
ATOM 1678 C C . VAL A 1 226 ? 17.217 -3.470 -3.074 1.00 93.00 226 VAL A C 1
ATOM 1680 O O . VAL A 1 226 ? 16.933 -2.931 -4.169 1.00 93.00 226 VAL A O 1
#

Secondary structure (DSSP, 8-state):
--SSS-TTTTS-HHHHHHHHHHHH-PPP---HHHHHHHHHHHHHHHHHH-SEEEEE-SEEETTTTEEEEEESSSHHHHHHHSSSEEEEEEETT-EESSHHHHHHHHHHHHHHHHS-SS-SEEEEE-SSPPTT-SS--SEEEEEEE-TTHHHHHH-TTTGGGGG-----HHHHH-HHHHHHTGGGG-SSS-HHHHHHHHHHHH-TTTSGGGGGG----SHHHHT---

pLDDT: mean 94.14, std 3.34, range [82.94, 98.31]

Sequence (226 aa):
PSHIIAPAIHKTKEQVGRLFQDKLGITYTDDPPTLTRAARKALREKFLKADMGISGCNLACAETGHITAVSNEGNIRMATTLPKVHVAFMGMERVVADLKDHEILFRLLAMGAAAQNMAGYVSYIGGPGRKGQTDGPEEFHLIIIDNGRSRILADTDFREMLCCIRCGACLNVCPVYGKIGGHSYGYAYSGPVGAVVNPLLVGINQACDLCLGESLCGACMEACPV

Organism: NCBI:txid412755